Protein AF-A0A932FYL4-F1 (afdb_monomer_lite)

Radius of gyration: 35.75 Å; chains: 1; bounding box: 69×51×130 Å

Foldseek 3Di:
DDDDDDDDDDDDDPDPDPPPPDDLVPDDQQQRFPDADPNRTDGPVNVCLVCVQVVLVVLQVVLVVVVVVVLVVLLVVLLVVVCVVVVHDSVVVLCVQQVVPQDQDDPVQLVVVCVVCVVPQDDDPVVSSVVSRVVSSVVSRVVSSVVVSVVSVVVDDDDDDRDRDDRDDPDDDPCVPPDDDDDPPDPDDDDDDDDDD

Organism: Tectimicrobiota bacterium (NCBI:txid2528274)

Structure (mmCIF, N/CA/C/O backbone):
data_AF-A0A932FYL4-F1
#
_entry.id   AF-A0A932FYL4-F1
#
loop_
_atom_site.group_PDB
_atom_site.id
_atom_site.type_symbol
_atom_site.label_atom_id
_atom_site.label_alt_id
_atom_site.label_comp_id
_atom_site.label_asym_id
_atom_site.label_entity_id
_atom_site.label_seq_id
_atom_site.pdbx_PDB_ins_code
_atom_site.Cartn_x
_atom_site.Cartn_y
_atom_site.Cartn_z
_atom_site.occupancy
_atom_site.B_iso_or_equiv
_atom_site.auth_seq_id
_atom_site.auth_comp_id
_atom_site.auth_asym_id
_atom_site.auth_atom_id
_atom_site.pdbx_PDB_model_num
ATOM 1 N N . MET A 1 1 ? 18.930 -25.314 -101.443 1.00 37.09 1 MET A N 1
ATOM 2 C CA . MET A 1 1 ? 19.521 -23.959 -101.550 1.00 37.09 1 MET A CA 1
ATOM 3 C C . MET A 1 1 ? 19.594 -23.368 -100.144 1.00 37.09 1 MET A C 1
ATOM 5 O O . MET A 1 1 ? 18.549 -23.214 -99.539 1.00 37.09 1 MET A O 1
ATOM 9 N N . ARG A 1 2 ? 20.758 -23.371 -99.472 1.00 42.34 2 ARG A N 1
ATOM 10 C CA . ARG A 1 2 ? 21.698 -22.227 -99.323 1.00 42.34 2 ARG A CA 1
ATOM 11 C C . ARG A 1 2 ? 20.973 -20.900 -99.029 1.00 42.34 2 ARG A C 1
ATOM 13 O O . ARG A 1 2 ? 20.357 -20.385 -99.950 1.00 42.34 2 ARG A O 1
ATOM 20 N N . TRP A 1 3 ? 21.142 -20.315 -97.836 1.00 31.64 3 TRP A N 1
ATOM 21 C CA . TRP A 1 3 ? 22.220 -19.343 -97.587 1.00 31.64 3 TRP A CA 1
ATOM 22 C C . TRP A 1 3 ? 22.403 -18.981 -96.095 1.00 31.64 3 TRP A C 1
ATOM 24 O O . TRP A 1 3 ? 21.482 -19.112 -95.299 1.00 31.64 3 TRP A O 1
ATOM 34 N N . LEU A 1 4 ? 23.639 -18.589 -95.763 1.00 47.34 4 LEU A N 1
ATOM 35 C CA . LEU A 1 4 ? 24.202 -18.214 -94.457 1.00 47.34 4 LEU A CA 1
ATOM 36 C C . LEU A 1 4 ? 24.088 -16.698 -94.197 1.00 47.34 4 LEU A C 1
ATOM 38 O O . LEU A 1 4 ? 24.061 -15.921 -95.146 1.00 47.34 4 LEU A O 1
ATOM 42 N N . GLY A 1 5 ? 24.232 -16.312 -92.922 1.00 36.19 5 GLY A N 1
ATOM 43 C CA . GLY A 1 5 ? 24.658 -14.979 -92.452 1.00 36.19 5 GLY A CA 1
ATOM 44 C C . GLY A 1 5 ? 23.750 -14.503 -91.314 1.00 36.19 5 GLY A C 1
ATOM 45 O O . GLY A 1 5 ? 22.566 -14.326 -91.538 1.00 36.19 5 GLY A O 1
ATOM 46 N N . GLY A 1 6 ? 24.145 -14.369 -90.047 1.00 41.19 6 GLY A N 1
ATOM 47 C CA . GLY A 1 6 ? 25.424 -13.954 -89.480 1.00 41.19 6 GLY A CA 1
ATOM 48 C C . GLY A 1 6 ? 25.286 -12.510 -88.991 1.00 41.19 6 GLY A C 1
ATOM 49 O O . GLY A 1 6 ? 25.283 -11.625 -89.831 1.00 41.19 6 GLY A O 1
ATOM 50 N N . LEU A 1 7 ? 25.162 -12.284 -87.675 1.00 43.62 7 LEU A N 1
ATOM 51 C CA . LEU A 1 7 ? 25.830 -11.196 -86.937 1.00 43.62 7 LEU A CA 1
ATOM 52 C C . LEU A 1 7 ? 25.497 -11.260 -85.435 1.00 43.62 7 LEU A C 1
ATOM 54 O O . LEU A 1 7 ? 24.341 -11.169 -85.031 1.00 43.62 7 LEU A O 1
ATOM 58 N N . CYS A 1 8 ? 26.545 -11.381 -84.620 1.00 45.00 8 CYS A N 1
ATOM 59 C CA . CYS A 1 8 ? 26.531 -11.100 -83.190 1.00 45.00 8 CYS A CA 1
ATOM 60 C C . CYS A 1 8 ? 26.227 -9.618 -82.941 1.00 45.00 8 CYS A C 1
ATOM 62 O O . CYS A 1 8 ? 26.909 -8.759 -83.497 1.00 45.00 8 CYS A O 1
ATOM 64 N N . PHE A 1 9 ? 25.314 -9.326 -82.016 1.00 40.75 9 PHE A N 1
ATOM 65 C CA . PHE A 1 9 ? 25.348 -8.080 -81.254 1.00 40.75 9 PHE A CA 1
ATOM 66 C C . PHE A 1 9 ? 25.354 -8.413 -79.764 1.00 40.75 9 PHE A C 1
ATOM 68 O O . PHE A 1 9 ? 24.396 -8.941 -79.206 1.00 40.75 9 PHE A O 1
ATOM 75 N N . LEU A 1 10 ? 26.501 -8.130 -79.155 1.00 42.69 10 LEU A N 1
ATOM 76 C CA . LEU A 1 10 ? 26.746 -8.127 -77.725 1.00 42.69 10 LEU A CA 1
ATOM 77 C C . LEU A 1 10 ? 26.092 -6.854 -77.162 1.00 42.69 10 LEU A C 1
ATOM 79 O O . LEU A 1 10 ? 26.587 -5.757 -77.413 1.00 42.69 10 LEU A O 1
ATOM 83 N N . VAL A 1 11 ? 24.977 -6.978 -76.438 1.00 44.50 11 VAL A N 1
ATOM 84 C CA . VAL A 1 11 ? 24.436 -5.868 -75.641 1.00 44.50 11 VAL A CA 1
ATOM 85 C C . VAL A 1 11 ? 24.890 -6.058 -74.200 1.00 44.50 11 VAL A C 1
ATOM 87 O O . VAL A 1 11 ? 24.563 -7.040 -73.537 1.00 44.50 11 VAL A O 1
ATOM 90 N N . LEU A 1 12 ? 25.707 -5.104 -73.768 1.00 39.59 12 LEU A N 1
ATOM 91 C CA . LEU A 1 12 ? 26.261 -4.944 -72.435 1.00 39.59 12 LEU A CA 1
ATOM 92 C C . LEU A 1 12 ? 25.119 -4.725 -71.423 1.00 39.59 12 LEU A C 1
ATOM 94 O O . LEU A 1 12 ? 24.384 -3.742 -71.515 1.00 39.59 12 LEU A O 1
ATOM 98 N N . VAL A 1 13 ? 24.972 -5.627 -70.453 1.00 46.00 13 VAL A N 1
ATOM 99 C CA . VAL A 1 13 ? 24.086 -5.438 -69.296 1.00 46.00 13 VAL A CA 1
ATOM 100 C C . VAL A 1 13 ? 24.798 -4.525 -68.296 1.00 46.00 13 VAL A C 1
ATOM 102 O O . VAL A 1 13 ? 25.703 -4.962 -67.591 1.00 46.00 13 VAL A O 1
ATOM 105 N N . LEU A 1 14 ? 24.389 -3.257 -68.220 1.00 43.62 14 LEU A N 1
ATOM 106 C CA . LEU A 1 14 ? 24.654 -2.401 -67.060 1.00 43.62 14 LEU A CA 1
ATOM 107 C C . LEU A 1 14 ? 23.509 -2.603 -66.065 1.00 43.62 14 LEU A C 1
ATOM 109 O O . LEU A 1 14 ? 22.464 -1.961 -66.142 1.00 43.62 14 LEU A O 1
ATOM 113 N N . GLY A 1 15 ? 23.694 -3.569 -65.165 1.00 36.72 15 GLY A N 1
ATOM 114 C CA . GLY A 1 15 ? 22.772 -3.863 -64.074 1.00 36.72 15 GLY A CA 1
ATOM 115 C C . GLY A 1 15 ? 22.812 -2.775 -63.003 1.00 36.72 15 GLY A C 1
ATOM 116 O O . GLY A 1 15 ? 23.567 -2.880 -62.044 1.00 36.72 15 GLY A O 1
ATOM 117 N N . GLY A 1 16 ? 21.979 -1.748 -63.152 1.00 44.00 16 GLY A N 1
ATOM 118 C CA . GLY A 1 16 ? 21.527 -0.909 -62.043 1.00 44.00 16 GLY A CA 1
ATOM 119 C C . GLY A 1 16 ? 20.283 -1.539 -61.427 1.00 44.00 16 GLY A C 1
ATOM 120 O O . GLY A 1 16 ? 19.167 -1.173 -61.786 1.00 44.00 16 GLY A O 1
ATOM 121 N N . GLY A 1 17 ? 20.462 -2.541 -60.564 1.00 41.78 17 GLY A N 1
ATOM 122 C CA . GLY A 1 17 ? 19.355 -3.071 -59.769 1.00 41.78 17 GLY A CA 1
ATOM 123 C C . GLY A 1 17 ? 18.850 -1.989 -58.807 1.00 41.78 17 GLY A C 1
ATOM 124 O O . GLY A 1 17 ? 19.677 -1.268 -58.243 1.00 41.78 17 GLY A O 1
ATOM 125 N N . PRO A 1 18 ? 17.529 -1.837 -58.609 1.00 46.03 18 PRO A N 1
ATOM 126 C CA . PRO A 1 18 ? 17.025 -0.917 -57.605 1.00 46.03 18 PRO A CA 1
ATOM 127 C C . PRO A 1 18 ? 17.545 -1.378 -56.242 1.00 46.03 18 PRO A C 1
ATOM 129 O O . PRO A 1 18 ? 17.419 -2.551 -55.884 1.00 46.03 18 PRO A O 1
ATOM 132 N N . ALA A 1 19 ? 18.155 -0.455 -55.499 1.00 49.56 19 ALA A N 1
ATOM 133 C CA . ALA A 1 19 ? 18.418 -0.642 -54.085 1.00 49.56 19 ALA A CA 1
ATOM 134 C C . ALA A 1 19 ? 17.072 -0.948 -53.425 1.00 49.56 19 ALA A C 1
ATOM 136 O O . ALA A 1 19 ? 16.193 -0.089 -53.349 1.00 49.56 19 ALA A O 1
ATOM 137 N N . TRP A 1 20 ? 16.884 -2.204 -53.032 1.00 47.94 20 TRP A N 1
ATOM 138 C CA . TRP A 1 20 ? 15.723 -2.629 -52.274 1.00 47.94 20 TRP A CA 1
ATOM 139 C C . TRP A 1 20 ? 15.841 -1.945 -50.913 1.00 47.94 20 TRP A C 1
ATOM 141 O O . TRP A 1 20 ? 16.540 -2.419 -50.019 1.00 47.94 20 TRP A O 1
ATOM 151 N N . ALA A 1 21 ? 15.223 -0.772 -50.779 1.00 54.28 21 ALA A N 1
ATOM 152 C CA . ALA A 1 21 ? 14.903 -0.233 -49.475 1.00 54.28 21 ALA A CA 1
ATOM 153 C C . ALA A 1 21 ? 13.977 -1.269 -48.835 1.00 54.28 21 ALA A C 1
ATOM 155 O O . ALA A 1 21 ? 12.850 -1.470 -49.287 1.00 54.28 21 ALA A O 1
ATOM 156 N N . ALA A 1 22 ? 14.509 -2.025 -47.877 1.00 50.75 22 ALA A N 1
ATOM 157 C CA . ALA A 1 22 ? 13.700 -2.916 -47.070 1.00 50.75 22 ALA A CA 1
ATOM 158 C C . ALA A 1 22 ? 12.584 -2.081 -46.427 1.00 50.75 22 ALA A C 1
ATOM 160 O O . ALA A 1 22 ? 12.876 -1.045 -45.828 1.00 50.75 22 ALA A O 1
ATOM 161 N N . ASP A 1 23 ? 11.330 -2.517 -46.578 1.00 49.62 23 ASP A N 1
ATOM 162 C CA . ASP A 1 23 ? 10.187 -1.890 -45.916 1.00 49.62 23 ASP A CA 1
ATOM 163 C C . ASP A 1 23 ? 10.475 -1.808 -44.406 1.00 49.62 23 ASP A C 1
ATOM 165 O O . ASP A 1 23 ? 10.622 -2.857 -43.763 1.00 49.62 23 ASP A O 1
ATOM 169 N N . PRO A 1 24 ? 10.532 -0.604 -43.804 1.00 55.81 24 PRO A N 1
ATOM 170 C CA . PRO A 1 24 ? 10.776 -0.451 -42.367 1.00 55.81 24 PRO A CA 1
ATOM 171 C C . PRO A 1 24 ? 9.669 -1.087 -41.507 1.00 55.81 24 PRO A C 1
ATOM 173 O O . PRO A 1 24 ? 9.835 -1.246 -40.301 1.00 55.81 24 PRO A O 1
ATOM 176 N N . GLU A 1 25 ? 8.559 -1.491 -42.127 1.00 54.75 25 GLU A N 1
ATOM 177 C CA . GLU A 1 25 ? 7.386 -2.095 -41.496 1.00 54.75 25 GLU A CA 1
ATOM 178 C C . GLU A 1 25 ? 7.527 -3.610 -41.228 1.00 54.75 25 GLU A C 1
ATOM 180 O O . GLU A 1 25 ? 6.741 -4.170 -40.470 1.00 54.75 25 GLU A O 1
ATOM 185 N N . LYS A 1 26 ? 8.534 -4.295 -41.801 1.00 58.31 26 LYS A N 1
ATOM 186 C CA . LYS A 1 26 ? 8.735 -5.756 -41.627 1.00 58.31 26 LYS A CA 1
ATOM 187 C C . LYS A 1 26 ? 9.945 -6.155 -40.781 1.00 58.31 26 LYS A C 1
ATOM 189 O O . LYS A 1 26 ? 10.210 -7.349 -40.630 1.00 58.31 26 LYS A O 1
ATOM 194 N N . ALA A 1 27 ? 10.690 -5.195 -40.239 1.00 59.81 27 ALA A N 1
ATOM 195 C CA . ALA A 1 27 ? 11.775 -5.508 -39.319 1.00 59.81 27 ALA A CA 1
ATOM 196 C C . ALA A 1 27 ? 11.199 -6.048 -37.993 1.00 59.81 27 ALA A C 1
ATOM 198 O O . ALA A 1 27 ? 10.182 -5.531 -37.524 1.00 59.81 27 ALA A O 1
ATOM 199 N N . PRO A 1 28 ? 11.826 -7.063 -37.365 1.00 75.88 28 PRO A N 1
ATOM 200 C CA . PRO A 1 28 ? 11.468 -7.441 -36.001 1.00 75.88 28 PRO A CA 1
ATOM 201 C C . PRO A 1 28 ? 11.547 -6.203 -35.101 1.00 75.88 28 PRO A C 1
ATOM 203 O O . PRO A 1 28 ? 12.426 -5.367 -35.298 1.00 75.88 28 PRO A O 1
ATOM 206 N N . GLU A 1 29 ? 10.642 -6.085 -34.125 1.00 81.19 29 GLU A N 1
ATOM 207 C CA . GLU A 1 29 ? 10.423 -4.865 -33.326 1.00 81.19 29 GLU A CA 1
ATOM 208 C C . GLU A 1 29 ? 11.721 -4.227 -32.804 1.00 81.19 29 GLU A C 1
ATOM 210 O O . GLU A 1 29 ? 11.883 -3.013 -32.881 1.00 81.19 29 GLU A O 1
ATOM 215 N N . LYS A 1 30 ? 12.679 -5.062 -32.388 1.00 84.25 30 LYS A N 1
ATOM 216 C CA . LYS A 1 30 ? 14.020 -4.671 -31.931 1.00 84.25 30 LYS A CA 1
ATOM 217 C C . LYS A 1 30 ? 14.893 -4.020 -33.016 1.00 84.25 30 LYS A C 1
ATOM 219 O O . LYS A 1 30 ? 15.554 -3.021 -32.758 1.00 84.25 30 LYS A O 1
ATOM 224 N N . ALA A 1 31 ? 14.870 -4.551 -34.239 1.00 87.75 31 ALA A N 1
ATOM 225 C CA . ALA A 1 31 ? 15.657 -4.052 -35.372 1.00 87.75 31 ALA A CA 1
ATOM 226 C C . ALA A 1 31 ? 14.981 -2.888 -36.115 1.00 87.75 31 ALA A C 1
ATOM 228 O O . ALA A 1 31 ? 15.535 -2.358 -37.081 1.00 87.75 31 ALA A O 1
ATOM 229 N N . ARG A 1 32 ? 13.772 -2.500 -35.699 1.00 94.19 32 ARG A N 1
ATOM 230 C CA . ARG A 1 32 ? 13.063 -1.354 -36.260 1.00 94.19 32 ARG A CA 1
ATOM 231 C C . ARG A 1 32 ? 13.888 -0.087 -36.045 1.00 94.19 32 ARG A C 1
ATOM 233 O O . ARG A 1 32 ? 14.265 0.232 -34.920 1.00 94.19 32 ARG A O 1
ATOM 240 N N . VAL A 1 33 ? 14.141 0.645 -37.126 1.00 95.25 33 VAL A N 1
ATOM 241 C CA . VAL A 1 33 ? 14.807 1.952 -37.079 1.00 95.25 33 VAL A CA 1
ATOM 242 C C . VAL A 1 33 ? 13.828 2.967 -36.498 1.00 95.25 33 VAL A C 1
ATOM 244 O O . VAL A 1 33 ? 12.717 3.112 -37.008 1.00 95.25 33 VAL A O 1
ATOM 247 N N . VAL A 1 34 ? 14.225 3.643 -35.421 1.00 95.69 34 VAL A N 1
ATOM 248 C CA . VAL A 1 34 ? 13.410 4.668 -34.746 1.00 95.69 34 VAL A CA 1
ATOM 249 C C . VAL A 1 34 ? 13.871 6.086 -35.072 1.00 95.69 34 VAL A C 1
ATOM 251 O O . VAL A 1 34 ? 13.072 7.014 -34.982 1.00 95.69 34 VAL A O 1
ATOM 254 N N . ALA A 1 35 ? 15.127 6.251 -35.488 1.00 95.62 35 ALA A N 1
ATOM 255 C CA . ALA A 1 35 ? 15.674 7.505 -35.991 1.00 95.62 35 ALA A CA 1
ATOM 256 C C . ALA A 1 35 ? 16.898 7.243 -36.885 1.00 95.62 35 ALA A C 1
ATOM 258 O O . ALA A 1 35 ? 17.488 6.165 -36.842 1.00 95.62 35 ALA A O 1
ATOM 259 N N . GLU A 1 36 ? 17.288 8.238 -37.678 1.00 96.56 36 GLU A N 1
ATOM 260 C CA . GLU A 1 36 ? 18.527 8.238 -38.461 1.00 96.56 36 GLU A CA 1
ATOM 261 C C . GLU A 1 36 ? 19.205 9.609 -38.320 1.00 96.56 36 GLU A C 1
ATOM 263 O O . GLU A 1 36 ? 18.525 10.636 -38.380 1.00 96.56 36 GLU A O 1
ATOM 268 N N . VAL A 1 37 ? 20.521 9.629 -38.104 1.00 94.75 37 VAL A N 1
ATOM 269 C CA . VAL A 1 37 ? 21.346 10.837 -37.943 1.00 94.75 37 VAL A CA 1
ATOM 270 C C . VAL A 1 37 ? 22.536 10.723 -38.891 1.00 94.75 37 VAL A C 1
ATOM 272 O O . VAL A 1 37 ? 23.338 9.811 -38.751 1.00 94.75 37 VAL A O 1
ATOM 275 N N . ASP A 1 38 ? 22.628 11.605 -39.890 1.00 94.75 38 ASP A N 1
ATOM 276 C CA . ASP A 1 38 ? 23.710 11.617 -40.895 1.00 94.75 38 ASP A CA 1
ATOM 277 C C . ASP A 1 38 ? 23.972 10.258 -41.589 1.00 94.75 38 ASP A C 1
ATOM 279 O O . ASP A 1 38 ? 25.088 9.950 -42.005 1.00 94.75 38 ASP A O 1
ATOM 283 N N . GLY A 1 39 ? 22.926 9.440 -41.748 1.00 92.75 39 GLY A N 1
ATOM 284 C CA . GLY A 1 39 ? 23.011 8.095 -42.329 1.00 92.75 39 GLY A CA 1
ATOM 285 C C . GLY A 1 39 ? 23.231 6.967 -41.311 1.00 92.75 39 GLY A C 1
ATOM 286 O O . GLY A 1 39 ? 23.129 5.793 -41.676 1.00 92.75 39 GLY A O 1
ATOM 287 N N . GLU A 1 40 ? 23.491 7.288 -40.040 1.00 95.19 40 GLU A N 1
ATOM 288 C CA . GLU A 1 40 ? 23.575 6.325 -38.939 1.00 95.19 40 GLU A CA 1
ATOM 289 C C . GLU A 1 40 ? 22.189 6.055 -38.349 1.00 95.19 40 GLU A C 1
ATOM 291 O O . GLU A 1 40 ? 21.467 6.966 -37.945 1.00 95.19 40 GLU A O 1
ATOM 296 N N . LYS A 1 41 ? 21.796 4.782 -38.298 1.00 95.62 41 LYS A N 1
ATOM 297 C CA . LYS A 1 41 ? 20.464 4.362 -37.852 1.00 95.62 41 LYS A CA 1
ATOM 298 C C . LYS A 1 41 ? 20.469 4.047 -36.365 1.00 95.62 41 LYS A C 1
ATOM 300 O O . LYS A 1 41 ? 21.209 3.170 -35.940 1.00 95.62 41 LYS A O 1
ATOM 305 N N . ILE A 1 42 ? 19.553 4.666 -35.628 1.00 94.19 42 ILE A N 1
ATOM 306 C CA . ILE A 1 42 ? 19.234 4.319 -34.243 1.00 94.19 42 ILE A CA 1
ATOM 307 C C . ILE A 1 42 ? 18.095 3.304 -34.273 1.00 94.19 42 ILE A C 1
ATOM 309 O O . ILE A 1 42 ? 17.020 3.560 -34.831 1.00 94.19 42 ILE A O 1
ATOM 313 N N . THR A 1 43 ? 18.321 2.137 -33.681 1.00 95.88 43 THR A N 1
ATOM 314 C CA . THR A 1 43 ? 17.311 1.068 -33.601 1.00 95.88 43 THR A CA 1
ATOM 315 C C . THR A 1 43 ? 16.508 1.144 -32.305 1.00 95.88 43 THR A C 1
ATOM 317 O O . THR A 1 43 ? 16.961 1.716 -31.315 1.00 95.88 43 THR A O 1
ATOM 320 N N . ALA A 1 44 ? 15.309 0.557 -32.291 1.00 93.00 44 ALA A N 1
ATOM 321 C CA . ALA A 1 44 ? 14.501 0.447 -31.077 1.00 93.00 44 ALA A CA 1
ATOM 322 C C . ALA A 1 44 ? 15.269 -0.267 -29.954 1.00 93.00 44 ALA A C 1
ATOM 324 O O . ALA A 1 44 ? 15.252 0.181 -28.816 1.00 93.00 44 ALA A O 1
ATOM 325 N N . GLU A 1 45 ? 16.014 -1.324 -30.281 1.00 91.06 45 GLU A N 1
ATOM 326 C CA . GLU A 1 45 ? 16.819 -2.051 -29.301 1.00 91.06 45 GLU A CA 1
ATOM 327 C C . GLU A 1 45 ? 17.963 -1.216 -28.714 1.00 91.06 45 GLU A C 1
ATOM 329 O O . GLU A 1 45 ? 18.250 -1.316 -27.524 1.00 91.06 45 GLU A O 1
ATOM 334 N N . GLU A 1 46 ? 18.634 -0.408 -29.535 1.00 90.94 46 GLU A N 1
ATOM 335 C CA . GLU A 1 46 ? 19.676 0.507 -29.065 1.00 90.94 46 GLU A CA 1
ATOM 336 C C . GLU A 1 46 ? 19.096 1.564 -28.124 1.00 90.94 46 GLU A C 1
ATOM 338 O O . GLU A 1 46 ? 19.648 1.812 -27.049 1.00 90.94 46 GLU A O 1
ATOM 343 N N . LEU A 1 47 ? 17.947 2.129 -28.497 1.00 91.25 47 LEU A N 1
ATOM 344 C CA . LEU A 1 47 ? 17.210 3.072 -27.671 1.00 91.25 47 LEU A CA 1
ATOM 345 C C . LEU A 1 47 ? 16.810 2.428 -26.331 1.00 91.25 47 LEU A C 1
ATOM 347 O O . LEU A 1 47 ? 17.132 2.978 -25.277 1.00 91.25 47 LEU A O 1
ATOM 351 N N . ASP A 1 48 ? 16.211 1.237 -26.345 1.00 89.38 48 ASP A N 1
ATOM 352 C CA . ASP A 1 48 ? 15.817 0.507 -25.133 1.00 89.38 48 ASP A CA 1
ATOM 353 C C . ASP A 1 48 ? 17.028 0.155 -24.256 1.00 89.38 48 ASP A C 1
ATOM 355 O O . ASP A 1 48 ? 17.003 0.372 -23.042 1.00 89.38 48 ASP A O 1
ATOM 359 N N . ARG A 1 49 ? 18.133 -0.316 -24.855 1.00 88.12 49 ARG A N 1
ATOM 360 C CA . ARG A 1 49 ? 19.388 -0.586 -24.134 1.00 88.12 49 ARG A CA 1
ATOM 361 C C . ARG A 1 49 ? 19.947 0.672 -23.478 1.00 88.12 49 ARG A C 1
ATOM 363 O O . ARG A 1 49 ? 20.399 0.599 -22.336 1.00 88.12 49 ARG A O 1
ATOM 370 N N . SER A 1 50 ? 19.885 1.816 -24.161 1.00 89.81 50 SER A N 1
ATOM 371 C CA . SER A 1 50 ? 20.364 3.096 -23.624 1.00 89.81 50 SER A CA 1
ATOM 372 C C . SER A 1 50 ? 19.579 3.555 -22.389 1.00 89.81 50 SER A C 1
ATOM 374 O O . SER A 1 50 ? 20.118 4.277 -21.551 1.00 89.81 50 SER A O 1
ATOM 376 N N . MET A 1 51 ? 18.330 3.094 -22.239 1.00 90.81 51 MET A N 1
ATOM 377 C CA . MET A 1 51 ? 17.452 3.440 -21.121 1.00 90.81 51 MET A CA 1
ATOM 378 C C . MET A 1 51 ? 17.101 2.258 -20.206 1.00 90.81 51 MET A C 1
ATOM 380 O O . MET A 1 51 ? 16.214 2.399 -19.370 1.00 90.81 51 MET A O 1
ATOM 384 N N . ALA A 1 52 ? 17.791 1.116 -20.298 1.00 89.12 52 ALA A N 1
ATOM 385 C CA . ALA A 1 52 ? 17.400 -0.118 -19.604 1.00 89.12 52 ALA A CA 1
ATOM 386 C C . ALA A 1 52 ? 17.231 0.050 -18.079 1.00 89.12 52 ALA A C 1
ATOM 388 O O . ALA A 1 52 ? 16.285 -0.471 -17.491 1.00 89.12 52 ALA A O 1
ATOM 389 N N . ALA A 1 53 ? 18.109 0.825 -17.430 1.00 89.56 53 ALA A N 1
ATOM 390 C CA . ALA A 1 53 ? 17.999 1.123 -16.000 1.00 89.56 53 ALA A CA 1
ATOM 391 C C . ALA A 1 53 ? 16.778 1.999 -15.666 1.00 89.56 53 ALA A C 1
ATOM 393 O O . ALA A 1 53 ? 16.108 1.774 -14.658 1.00 89.56 53 ALA A O 1
ATOM 394 N N . LEU A 1 54 ? 16.475 2.984 -16.520 1.00 92.00 54 LEU A N 1
ATOM 395 C CA . LEU A 1 54 ? 15.294 3.829 -16.369 1.00 92.00 54 LEU A CA 1
ATOM 396 C C . LEU A 1 54 ? 14.018 3.011 -16.584 1.00 92.00 54 LEU A C 1
ATOM 398 O O . LEU A 1 54 ? 13.110 3.099 -15.761 1.00 92.00 54 LEU A O 1
ATOM 402 N N . LEU A 1 55 ? 13.973 2.191 -17.635 1.00 91.38 55 LEU A N 1
ATOM 403 C CA . LEU A 1 55 ? 12.844 1.313 -17.928 1.00 91.38 55 LEU A CA 1
ATOM 404 C C . LEU A 1 55 ? 12.554 0.391 -16.739 1.00 91.38 55 LEU A C 1
ATOM 406 O O . LEU A 1 55 ? 11.441 0.414 -16.218 1.00 91.38 55 LEU A O 1
ATOM 410 N N . TYR A 1 56 ? 13.578 -0.293 -16.221 1.00 92.75 56 TYR A N 1
ATOM 411 C CA . TYR A 1 56 ? 13.445 -1.120 -15.022 1.00 92.75 56 TYR A CA 1
ATOM 412 C C . TYR A 1 56 ? 12.909 -0.333 -13.820 1.00 92.75 56 TYR A C 1
ATOM 414 O O . TYR A 1 56 ? 12.007 -0.801 -13.132 1.00 92.75 56 TYR A O 1
ATOM 422 N N . SER A 1 57 ? 13.409 0.884 -13.573 1.00 94.19 57 SER A N 1
ATOM 423 C CA . SER A 1 57 ? 12.920 1.700 -12.453 1.00 94.19 57 SER A CA 1
ATOM 424 C C . SER A 1 57 ? 11.427 2.040 -12.570 1.00 94.19 57 SER A C 1
ATOM 426 O O . SER A 1 57 ? 10.706 2.040 -11.572 1.00 94.19 57 SER A O 1
ATOM 428 N N . VAL A 1 58 ? 10.938 2.291 -13.789 1.00 96.31 58 VAL A N 1
ATOM 429 C CA . VAL A 1 58 ? 9.522 2.587 -14.051 1.00 96.31 58 VAL A CA 1
ATOM 430 C C . VAL A 1 58 ? 8.674 1.329 -13.882 1.00 96.31 58 VAL A C 1
ATOM 432 O O . VAL A 1 58 ? 7.600 1.376 -13.278 1.00 96.31 58 VAL A O 1
ATOM 435 N N . GLU A 1 59 ? 9.153 0.192 -14.376 1.00 95.38 59 GLU A N 1
ATOM 436 C CA . GLU A 1 59 ? 8.486 -1.097 -14.205 1.00 95.38 59 GLU A CA 1
ATOM 437 C C . GLU A 1 59 ? 8.431 -1.523 -12.735 1.00 95.38 59 GLU A C 1
ATOM 439 O O . GLU A 1 59 ? 7.400 -2.019 -12.280 1.00 95.38 59 GLU A O 1
ATOM 444 N N . GLU A 1 60 ? 9.490 -1.271 -11.963 1.00 96.06 60 GLU A N 1
ATOM 445 C CA . GLU A 1 60 ? 9.525 -1.498 -10.520 1.00 96.06 60 GLU A CA 1
ATOM 446 C C . GLU A 1 60 ? 8.487 -0.629 -9.804 1.00 96.06 60 GLU A C 1
ATOM 448 O O . GLU A 1 60 ? 7.692 -1.144 -9.017 1.00 96.06 60 GLU A O 1
ATOM 453 N N . GLN A 1 61 ? 8.415 0.669 -10.115 1.00 97.19 61 GLN A N 1
ATOM 454 C CA . GLN A 1 61 ? 7.378 1.551 -9.570 1.00 97.19 61 GLN A CA 1
ATOM 455 C C . GLN A 1 61 ? 5.971 1.043 -9.901 1.00 97.19 61 GLN A C 1
ATOM 457 O O . GLN A 1 61 ? 5.101 0.981 -9.027 1.00 97.19 61 GLN A O 1
ATOM 462 N N . LEU A 1 62 ? 5.744 0.633 -11.149 1.00 97.44 62 LEU A N 1
ATOM 463 C CA . LEU A 1 62 ? 4.471 0.069 -11.580 1.00 97.44 62 LEU A CA 1
ATOM 464 C C . LEU A 1 62 ? 4.147 -1.231 -10.835 1.00 97.44 62 LEU A C 1
ATOM 466 O O . LEU A 1 62 ? 3.009 -1.427 -10.403 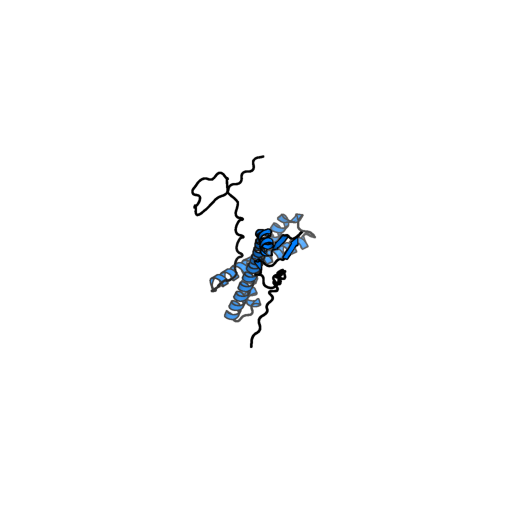1.00 97.44 62 LEU A O 1
ATOM 470 N N . PHE A 1 63 ? 5.132 -2.107 -10.654 1.00 98.00 63 PHE A N 1
ATOM 471 C CA . PHE A 1 63 ? 4.995 -3.338 -9.887 1.00 98.00 63 PHE A CA 1
ATOM 472 C C . PHE A 1 63 ? 4.627 -3.059 -8.427 1.00 98.00 63 PHE A C 1
ATOM 474 O O . PHE A 1 63 ? 3.718 -3.703 -7.898 1.00 98.00 63 PHE A O 1
ATOM 481 N N . GLN A 1 64 ? 5.247 -2.064 -7.788 1.00 97.81 64 GLN A N 1
ATOM 482 C CA . GLN A 1 64 ? 4.908 -1.657 -6.421 1.00 97.81 64 GLN A CA 1
ATOM 483 C C . GLN A 1 64 ? 3.454 -1.179 -6.318 1.00 97.81 64 GLN A C 1
ATOM 485 O O . GLN A 1 64 ? 2.713 -1.633 -5.444 1.00 97.81 64 GLN A O 1
ATOM 490 N N . VAL A 1 65 ? 3.004 -0.329 -7.247 1.00 98.19 65 VAL A N 1
ATOM 491 C CA . VAL A 1 65 ? 1.608 0.144 -7.287 1.00 98.19 65 VAL A CA 1
ATOM 492 C C . VAL A 1 65 ? 0.635 -1.016 -7.522 1.00 98.19 65 VAL A C 1
ATOM 494 O O . VAL A 1 65 ? -0.380 -1.129 -6.830 1.00 98.19 65 VAL A O 1
ATOM 497 N N . ARG A 1 66 ? 0.945 -1.918 -8.463 1.00 98.31 66 ARG A N 1
ATOM 498 C CA . ARG A 1 66 ? 0.139 -3.121 -8.729 1.00 98.31 66 ARG A CA 1
ATOM 499 C C . ARG A 1 66 ? 0.051 -4.022 -7.502 1.00 98.31 66 ARG A C 1
ATOM 501 O O . ARG A 1 66 ? -1.038 -4.491 -7.188 1.00 98.31 66 ARG A O 1
ATOM 508 N N . THR A 1 67 ? 1.162 -4.221 -6.799 1.00 98.25 67 THR A N 1
ATOM 509 C CA . THR A 1 67 ? 1.228 -5.026 -5.574 1.00 98.25 67 THR A CA 1
ATOM 510 C C . THR A 1 67 ? 0.340 -4.430 -4.487 1.00 98.25 67 THR A C 1
ATOM 512 O O . THR A 1 67 ? -0.517 -5.126 -3.949 1.00 98.25 67 THR A O 1
ATOM 515 N N . GLN A 1 68 ? 0.468 -3.126 -4.219 1.00 97.88 68 GLN A N 1
ATOM 516 C CA . GLN A 1 68 ? -0.376 -2.431 -3.243 1.00 97.88 68 GLN A CA 1
ATOM 517 C C . GLN A 1 68 ? -1.861 -2.575 -3.591 1.00 97.88 68 GLN A C 1
ATOM 519 O O . GLN A 1 68 ? -2.667 -2.961 -2.741 1.00 97.88 68 GLN A O 1
ATOM 524 N N . LYS A 1 69 ? -2.229 -2.350 -4.860 1.00 98.31 69 LYS A N 1
ATOM 525 C CA . LYS A 1 69 ? -3.630 -2.448 -5.272 1.00 98.31 69 LYS A CA 1
ATOM 526 C C . LYS A 1 69 ? -4.165 -3.879 -5.231 1.00 98.31 69 LYS A C 1
ATOM 528 O O . LYS A 1 69 ? -5.328 -4.091 -4.886 1.00 98.31 69 LYS A O 1
ATOM 533 N N . LEU A 1 70 ? -3.335 -4.863 -5.568 1.00 98.31 70 LEU A N 1
ATOM 534 C CA . LEU A 1 70 ? -3.688 -6.275 -5.471 1.00 98.31 70 LEU A CA 1
ATOM 535 C C . LEU A 1 70 ? -3.979 -6.668 -4.018 1.00 98.31 70 LEU A C 1
ATOM 537 O O . LEU A 1 70 ? -4.991 -7.316 -3.758 1.00 98.31 70 LEU A O 1
ATOM 541 N N . GLU A 1 71 ? -3.148 -6.233 -3.073 1.00 97.25 71 GLU A N 1
ATOM 542 C CA . GLU A 1 71 ? -3.346 -6.486 -1.643 1.00 97.25 71 GLU A CA 1
ATOM 543 C C . GLU A 1 71 ? -4.651 -5.874 -1.108 1.00 97.25 71 GLU A C 1
ATOM 545 O O . GLU A 1 71 ? -5.379 -6.532 -0.355 1.00 97.25 71 GLU A O 1
ATOM 550 N N . GLU A 1 72 ? -4.998 -4.655 -1.537 1.00 97.12 72 GLU A N 1
ATOM 551 C CA . GLU A 1 72 ? -6.292 -4.031 -1.225 1.00 97.12 72 GLU A CA 1
ATOM 552 C C . GLU A 1 72 ? -7.464 -4.871 -1.744 1.00 97.12 72 GLU A C 1
ATOM 554 O O . GLU A 1 72 ? -8.382 -5.196 -0.985 1.00 97.12 72 GLU A O 1
ATOM 559 N N . LEU A 1 73 ? -7.416 -5.272 -3.020 1.00 98.25 73 LEU A N 1
ATOM 560 C CA . LEU A 1 73 ? -8.465 -6.074 -3.650 1.00 98.25 73 LEU A CA 1
ATOM 561 C C . LEU A 1 73 ? -8.616 -7.438 -2.972 1.00 98.25 73 LEU A C 1
ATOM 563 O O . LEU A 1 73 ? -9.738 -7.890 -2.743 1.00 98.25 73 LEU A O 1
ATOM 567 N N . ILE A 1 74 ? -7.509 -8.091 -2.612 1.00 98.19 74 ILE A N 1
ATOM 568 C CA . ILE A 1 74 ? -7.537 -9.330 -1.828 1.00 98.19 74 ILE A CA 1
ATOM 569 C C . ILE A 1 74 ? -8.264 -9.082 -0.503 1.00 98.19 74 ILE A C 1
ATOM 571 O O . ILE A 1 74 ? -9.180 -9.832 -0.162 1.00 98.19 74 ILE A O 1
ATOM 575 N N . GLY A 1 75 ? -7.918 -8.014 0.220 1.00 97.69 75 GLY A N 1
ATOM 576 C CA . GLY A 1 75 ? -8.578 -7.645 1.472 1.00 97.69 75 GLY A CA 1
ATOM 577 C C . GLY A 1 75 ? -10.087 -7.428 1.319 1.00 97.69 75 GLY A C 1
ATOM 578 O O . GLY A 1 75 ? -10.873 -7.986 2.086 1.00 97.69 75 GLY A O 1
ATOM 579 N N . GLU A 1 76 ? -10.515 -6.681 0.301 1.00 97.62 76 GLU A N 1
ATOM 580 C CA . GLU A 1 76 ? -11.934 -6.455 -0.005 1.00 97.62 76 GLU A CA 1
ATOM 581 C C . GLU A 1 76 ? -12.679 -7.762 -0.298 1.00 97.62 76 GLU A C 1
ATOM 583 O O . GLU A 1 76 ? -13.769 -7.999 0.233 1.00 97.62 76 GLU A O 1
ATOM 588 N N . ARG A 1 77 ? -12.080 -8.650 -1.101 1.00 98.38 77 ARG A N 1
ATOM 589 C CA . ARG A 1 77 ? -12.663 -9.958 -1.431 1.00 98.38 77 ARG A CA 1
ATOM 590 C C . ARG A 1 77 ? -12.785 -10.848 -0.200 1.00 98.38 77 ARG A C 1
ATOM 592 O O . ARG A 1 77 ? -13.794 -11.540 -0.058 1.00 98.38 77 ARG A O 1
ATOM 599 N N . LEU A 1 78 ? -11.798 -10.820 0.694 1.00 98.31 78 LEU A N 1
ATOM 600 C CA . LEU A 1 78 ? -11.833 -11.565 1.952 1.00 98.31 78 LEU A CA 1
ATOM 601 C C . LEU A 1 78 ? -12.933 -11.053 2.884 1.00 98.31 78 LEU A C 1
ATOM 603 O O . LEU A 1 78 ? -13.697 -11.862 3.407 1.00 98.31 78 LEU A O 1
ATOM 607 N N . LEU A 1 79 ? -13.076 -9.733 3.033 1.00 98.19 79 LEU A N 1
ATOM 608 C CA . LEU A 1 79 ? -14.160 -9.136 3.819 1.00 98.19 79 LEU A CA 1
ATOM 609 C C . LEU A 1 79 ? -15.536 -9.484 3.245 1.00 98.19 79 LEU A C 1
ATOM 611 O O . LEU A 1 79 ? -16.427 -9.883 3.990 1.00 98.19 79 LEU A O 1
ATOM 615 N N . ALA A 1 80 ? -15.708 -9.381 1.925 1.00 98.25 80 ALA A N 1
ATOM 616 C CA . ALA A 1 80 ? -16.956 -9.744 1.256 1.00 98.25 80 ALA A CA 1
ATOM 617 C C . ALA A 1 80 ? -17.297 -11.228 1.449 1.00 98.25 80 ALA A C 1
ATOM 619 O O . ALA A 1 80 ? -18.437 -11.570 1.768 1.00 98.25 80 ALA A O 1
ATOM 620 N N . LYS A 1 81 ? -16.304 -12.112 1.307 1.00 98.25 81 LYS A N 1
ATOM 621 C CA . LYS A 1 81 ? -16.471 -13.553 1.516 1.00 98.25 81 LYS A CA 1
ATOM 622 C C . LYS A 1 81 ? -16.838 -13.878 2.962 1.00 98.25 81 LYS A C 1
ATOM 624 O O . LYS A 1 81 ? -17.718 -14.703 3.192 1.00 98.25 81 LYS A O 1
ATOM 629 N N . GLU A 1 82 ? -16.195 -13.227 3.924 1.00 98.12 82 GLU A N 1
ATOM 630 C CA . GLU A 1 82 ? -16.472 -13.430 5.344 1.00 98.12 82 GLU A CA 1
ATOM 631 C C . GLU A 1 82 ? -17.859 -12.907 5.735 1.00 98.12 82 GLU A C 1
ATOM 633 O O . GLU A 1 82 ? -18.611 -13.598 6.423 1.00 98.12 82 GLU A O 1
ATOM 638 N N . ALA A 1 83 ? -18.246 -11.732 5.237 1.00 98.25 83 ALA A N 1
ATOM 639 C CA . ALA A 1 83 ? -19.579 -11.178 5.446 1.00 98.25 83 ALA A CA 1
ATOM 640 C C . ALA A 1 83 ? -20.659 -12.104 4.860 1.00 98.25 83 ALA A C 1
ATOM 642 O O . ALA A 1 83 ? -21.631 -12.430 5.541 1.00 98.25 83 ALA A O 1
ATOM 643 N N . ALA A 1 84 ? -20.439 -12.624 3.646 1.00 98.19 84 ALA A N 1
ATOM 644 C CA . ALA A 1 84 ? -21.325 -13.602 3.018 1.00 98.19 84 ALA A CA 1
ATOM 645 C C . ALA A 1 84 ? -21.411 -14.911 3.820 1.00 98.19 84 ALA A C 1
ATOM 647 O O . ALA A 1 84 ? -22.507 -15.430 4.033 1.00 98.19 84 ALA A O 1
ATOM 648 N N . ARG A 1 85 ? -20.280 -15.422 4.332 1.00 97.81 85 ARG A N 1
ATOM 649 C CA . ARG A 1 85 ? -20.237 -16.610 5.204 1.00 97.81 85 ARG A CA 1
ATOM 650 C C . ARG A 1 85 ? -21.078 -16.414 6.468 1.00 97.81 85 ARG A C 1
ATOM 652 O O . ARG A 1 85 ? -21.761 -17.344 6.894 1.00 97.81 85 ARG A O 1
ATOM 659 N N . ARG A 1 86 ? -21.042 -15.211 7.049 1.00 97.81 86 ARG A N 1
ATOM 660 C CA . ARG A 1 86 ? -21.821 -14.825 8.237 1.00 97.81 86 ARG A CA 1
ATOM 661 C C . ARG A 1 86 ? -23.237 -14.336 7.925 1.00 97.81 86 ARG A C 1
ATOM 663 O O . ARG A 1 86 ? -24.001 -14.117 8.857 1.00 97.81 86 ARG A O 1
ATOM 670 N N . LYS A 1 87 ? -23.597 -14.204 6.644 1.00 98.38 87 LYS A N 1
ATOM 671 C CA . LYS A 1 87 ? -24.890 -13.686 6.163 1.00 98.38 87 LYS A CA 1
ATOM 672 C C . LYS A 1 87 ? -25.217 -12.276 6.678 1.00 98.38 87 LYS A C 1
ATOM 674 O O . LYS A 1 87 ? -26.372 -11.976 6.959 1.00 98.38 87 LYS A O 1
ATOM 679 N N . ILE A 1 88 ? -24.204 -11.418 6.771 1.00 98.44 88 ILE A N 1
ATOM 680 C CA . ILE A 1 88 ? -24.337 -10.005 7.157 1.00 98.44 88 ILE A CA 1
ATOM 681 C C . ILE A 1 88 ? -23.789 -9.093 6.058 1.00 98.44 88 ILE A C 1
ATOM 683 O O . ILE A 1 88 ? -23.087 -9.540 5.149 1.00 98.44 88 ILE A O 1
ATOM 687 N N . ALA A 1 89 ? -24.088 -7.797 6.137 1.00 98.19 89 ALA A N 1
ATOM 688 C CA . ALA A 1 89 ? -23.485 -6.816 5.240 1.00 98.19 89 ALA A CA 1
ATOM 689 C C . ALA A 1 89 ? -22.001 -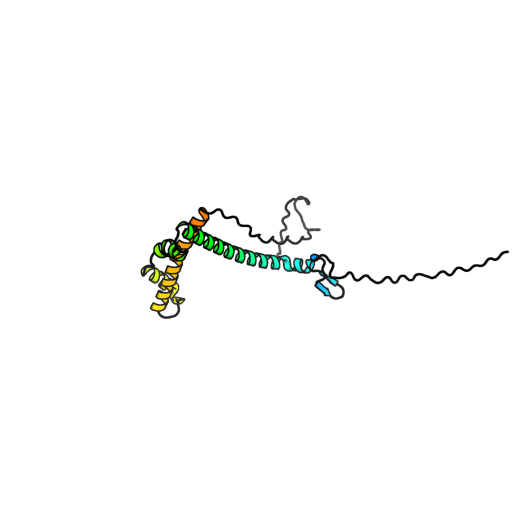6.594 5.584 1.00 98.19 89 ALA A C 1
ATOM 691 O O . ALA A 1 89 ? -21.612 -6.619 6.749 1.00 98.19 89 ALA A O 1
ATOM 692 N N . VAL A 1 90 ? -21.166 -6.274 4.588 1.00 97.25 90 VAL A N 1
ATOM 693 C CA . VAL A 1 90 ? -19.739 -5.956 4.820 1.00 97.25 90 VAL A CA 1
ATOM 694 C C . VAL A 1 90 ? -19.572 -4.802 5.810 1.00 97.25 90 VAL A C 1
ATOM 696 O O . VAL A 1 90 ? -18.708 -4.858 6.678 1.00 97.25 90 VAL A O 1
ATOM 699 N N . LYS A 1 91 ? -20.429 -3.777 5.724 1.00 97.12 91 LYS A N 1
ATOM 700 C CA . LYS A 1 91 ? -20.428 -2.650 6.667 1.00 97.12 91 LYS A CA 1
ATOM 701 C C . LYS A 1 91 ? -20.664 -3.109 8.108 1.00 97.12 91 LYS A C 1
ATOM 703 O O . LYS A 1 91 ? -20.010 -2.614 9.015 1.00 97.12 91 LYS A O 1
ATOM 708 N N . GLU A 1 92 ? -21.574 -4.057 8.306 1.00 97.69 92 GLU A N 1
ATOM 709 C CA . GLU A 1 92 ? -21.866 -4.613 9.626 1.00 97.69 92 GLU A CA 1
ATOM 710 C C . GLU A 1 92 ? -20.698 -5.458 10.147 1.00 97.69 92 GLU A C 1
ATOM 712 O O . GLU A 1 92 ? -20.311 -5.310 11.302 1.00 97.69 92 GLU A O 1
ATOM 717 N N . LEU A 1 93 ? -20.068 -6.268 9.286 1.00 97.75 93 LEU A N 1
ATOM 718 C CA . LEU A 1 93 ? -18.851 -7.002 9.643 1.00 97.75 93 LEU A CA 1
ATOM 719 C C . LEU A 1 93 ? -17.738 -6.048 10.100 1.00 97.75 93 LEU A C 1
ATOM 721 O O . LEU A 1 93 ? -17.105 -6.288 11.123 1.00 97.75 93 LEU A O 1
ATOM 725 N N . VAL A 1 94 ? -17.507 -4.966 9.351 1.00 95.88 94 VAL A N 1
ATOM 726 C CA . VAL A 1 94 ? -16.509 -3.942 9.696 1.00 95.88 94 VAL A CA 1
ATOM 727 C C . VAL A 1 94 ? -16.840 -3.291 11.038 1.00 95.88 94 VAL A C 1
ATOM 729 O O . VAL A 1 94 ? -15.948 -3.126 11.863 1.00 95.88 94 VAL A O 1
ATOM 732 N N . GLU A 1 95 ? -18.106 -2.975 11.297 1.00 95.56 95 GLU A N 1
ATOM 733 C CA . GLU A 1 95 ? -18.510 -2.394 12.576 1.00 95.56 95 GLU A CA 1
ATOM 734 C C . GLU A 1 95 ? -18.231 -3.343 13.750 1.00 95.56 95 GLU A C 1
ATOM 736 O O . GLU A 1 95 ? -17.640 -2.939 14.749 1.00 95.56 95 GLU A O 1
ATOM 741 N N . GLN A 1 96 ? -18.585 -4.622 13.610 1.00 96.69 96 GLN A N 1
ATOM 742 C CA . GLN A 1 96 ? -18.421 -5.628 14.664 1.00 96.69 96 GLN A CA 1
ATOM 743 C C . GLN A 1 96 ? -16.956 -6.013 14.912 1.00 96.69 96 GLN A C 1
ATOM 745 O O . GLN A 1 96 ? -16.550 -6.229 16.054 1.00 96.69 96 GLN A O 1
ATOM 750 N N . GLU A 1 97 ? -16.164 -6.139 13.850 1.00 96.56 97 GLU A N 1
ATOM 751 C CA . GLU A 1 97 ? -14.807 -6.689 13.925 1.00 96.56 97 GLU A CA 1
ATOM 752 C C . GLU A 1 97 ? -13.723 -5.617 13.999 1.00 96.56 97 GLU A C 1
ATOM 754 O O . GLU A 1 97 ? -12.633 -5.893 14.493 1.00 96.56 97 GLU A O 1
ATOM 759 N N . ILE A 1 98 ? -14.004 -4.401 13.529 1.00 94.06 98 ILE A N 1
ATOM 760 C CA . ILE A 1 98 ? -13.026 -3.314 13.482 1.00 94.06 98 ILE A CA 1
ATOM 761 C C . ILE A 1 98 ? -13.458 -2.190 14.413 1.00 94.06 98 ILE A C 1
ATOM 763 O O . ILE A 1 98 ? -12.753 -1.922 15.384 1.00 94.06 98 ILE A O 1
ATOM 767 N N . THR A 1 99 ? -14.602 -1.545 14.169 1.00 90.88 99 THR A N 1
ATOM 768 C CA . THR A 1 99 ? -15.010 -0.363 14.949 1.00 90.88 99 THR A CA 1
ATOM 769 C C . THR A 1 99 ? -15.207 -0.707 16.424 1.00 90.88 99 THR A C 1
ATOM 771 O O . THR A 1 99 ? -14.584 -0.092 17.286 1.00 90.88 99 THR A O 1
ATOM 774 N N . ALA A 1 100 ? -16.002 -1.736 16.725 1.00 93.31 100 ALA A N 1
ATOM 775 C CA . ALA A 1 100 ? -16.325 -2.133 18.093 1.00 93.31 100 ALA A CA 1
ATOM 776 C C . ALA A 1 100 ? -15.117 -2.690 18.864 1.00 93.31 100 ALA A C 1
ATOM 778 O O . ALA A 1 100 ? -15.078 -2.608 20.091 1.00 93.31 100 ALA A O 1
ATOM 779 N N . LYS A 1 101 ? -14.128 -3.245 18.152 1.00 94.81 101 LYS A N 1
ATOM 780 C CA . LYS A 1 101 ? -12.886 -3.781 18.733 1.00 94.81 101 LYS A CA 1
ATOM 781 C C . LYS A 1 101 ? -11.754 -2.757 18.792 1.00 94.81 101 LYS A C 1
ATOM 783 O O . LYS A 1 101 ? -10.713 -3.037 19.381 1.00 94.81 101 LYS A O 1
ATOM 788 N N . SER A 1 102 ? -11.944 -1.580 18.200 1.00 93.25 102 SER A N 1
ATOM 789 C CA . SER A 1 102 ? -10.999 -0.476 18.320 1.00 93.25 102 SER A CA 1
ATOM 790 C C . SER A 1 102 ? -11.094 0.115 19.719 1.00 93.25 102 SER A C 1
ATOM 792 O O . SER A 1 102 ? -12.164 0.531 20.163 1.00 93.25 102 SER A O 1
ATOM 794 N N . GLU A 1 103 ? -9.963 0.182 20.415 1.00 91.19 103 GLU A N 1
ATOM 795 C CA . GLU A 1 103 ? -9.896 0.889 21.689 1.00 91.19 103 GLU A CA 1
ATOM 796 C C . GLU A 1 103 ? -10.304 2.355 21.509 1.00 91.19 103 GLU A C 1
ATOM 798 O O . GLU A 1 103 ? -9.969 3.005 20.513 1.00 91.19 103 GLU A O 1
ATOM 803 N N . LYS A 1 104 ? -10.999 2.899 22.509 1.00 91.00 104 LYS A N 1
ATOM 804 C CA . LYS A 1 104 ? -11.329 4.324 22.531 1.00 91.00 104 LYS A CA 1
ATOM 805 C C . LYS A 1 104 ? -10.050 5.143 22.703 1.00 91.00 104 LYS A C 1
ATOM 807 O O . LYS A 1 104 ? -9.134 4.749 23.428 1.00 91.00 104 LYS A O 1
ATOM 812 N N . VAL A 1 105 ? -9.988 6.288 22.033 1.00 93.56 105 VAL A N 1
ATOM 813 C CA . VAL A 1 105 ? -8.926 7.273 22.263 1.00 93.56 105 VAL A CA 1
ATOM 814 C C . VAL A 1 105 ? -9.180 7.971 23.594 1.00 93.56 105 VAL A C 1
ATOM 816 O O . VAL A 1 105 ? -10.276 8.479 23.832 1.00 93.56 105 VAL A O 1
ATOM 819 N N . THR A 1 106 ? -8.168 7.995 24.453 1.00 96.25 106 THR A N 1
ATOM 820 C CA . THR A 1 106 ? -8.216 8.657 25.760 1.00 96.25 106 THR A CA 1
ATOM 821 C C . THR A 1 106 ? -7.725 10.101 25.668 1.00 96.25 106 THR A C 1
ATOM 823 O O . THR A 1 106 ? -6.895 10.442 24.823 1.00 96.25 106 THR A O 1
ATOM 826 N N . ASP A 1 107 ? -8.194 10.963 26.572 1.00 94.62 107 ASP A N 1
ATOM 827 C CA . ASP A 1 107 ? -7.736 12.357 26.618 1.00 94.62 107 ASP A CA 1
ATOM 828 C C . ASP A 1 107 ? -6.242 12.467 26.956 1.00 94.62 107 ASP A C 1
ATOM 830 O O . ASP A 1 107 ? -5.565 13.363 26.459 1.00 94.62 107 ASP A O 1
ATOM 834 N N . GLN A 1 108 ? -5.696 11.514 27.720 1.00 96.44 108 GLN A N 1
ATOM 835 C CA . GLN A 1 108 ? -4.264 11.446 28.015 1.00 96.44 108 GLN A CA 1
ATOM 836 C C . GLN A 1 108 ? -3.426 11.183 26.755 1.00 96.44 108 GLN A C 1
ATOM 838 O O . GLN A 1 108 ? -2.395 11.825 26.562 1.00 96.44 108 GLN A O 1
ATOM 843 N N . GLU A 1 109 ? -3.863 10.269 25.882 1.00 95.81 109 GLU A N 1
ATOM 844 C CA . GLU A 1 109 ? -3.189 10.015 24.600 1.00 95.81 109 GLU A CA 1
ATOM 845 C C . GLU A 1 109 ? -3.248 11.248 23.691 1.00 95.81 109 GLU A C 1
ATOM 847 O O . GLU A 1 109 ? -2.249 11.608 23.066 1.00 95.81 109 GLU A O 1
ATOM 852 N N . ILE A 1 110 ? -4.401 11.926 23.649 1.00 96.75 110 ILE A N 1
ATOM 853 C CA . ILE A 1 110 ? -4.570 13.163 22.877 1.00 96.75 110 ILE A CA 1
ATOM 854 C C . ILE A 1 110 ? -3.614 14.238 23.389 1.00 96.75 110 ILE A C 1
ATOM 856 O O . ILE A 1 110 ? -2.939 14.885 22.589 1.00 96.75 110 ILE A O 1
ATOM 860 N N . GLU A 1 111 ? -3.533 14.413 24.707 1.00 96.25 111 GLU A N 1
ATOM 861 C CA . GLU A 1 111 ? -2.652 15.396 25.329 1.00 96.25 111 GLU A CA 1
ATOM 862 C C . GLU A 1 111 ? -1.183 15.110 25.013 1.00 96.25 111 GLU A C 1
ATOM 864 O O . GLU A 1 111 ? -0.464 16.000 24.563 1.00 96.25 111 GLU A O 1
ATOM 869 N N . ALA A 1 112 ? -0.743 13.861 25.172 1.00 96.69 112 ALA A N 1
ATOM 870 C CA . ALA A 1 112 ? 0.638 13.466 24.911 1.00 96.69 112 ALA A CA 1
ATOM 871 C C . ALA A 1 112 ? 1.055 13.733 23.452 1.00 96.69 112 ALA A C 1
ATOM 873 O O . ALA A 1 112 ? 2.134 14.277 23.185 1.00 96.69 112 ALA A O 1
ATOM 874 N N . VAL A 1 113 ? 0.190 13.394 22.490 1.00 95.44 113 VAL A N 1
ATOM 875 C CA . VAL A 1 113 ? 0.461 13.629 21.064 1.00 95.44 113 VAL A CA 1
ATOM 876 C C . VAL A 1 113 ? 0.379 15.114 20.715 1.00 95.44 113 VAL A C 1
ATOM 878 O O . VAL A 1 113 ? 1.212 15.606 19.954 1.00 95.44 113 VAL A O 1
ATOM 881 N N . TYR A 1 114 ? -0.572 15.852 21.291 1.00 95.75 114 TYR A N 1
ATOM 882 C CA . TYR A 1 114 ? -0.660 17.299 21.107 1.00 95.75 114 TYR A CA 1
ATOM 883 C C . TYR A 1 114 ? 0.605 18.001 21.609 1.00 95.75 114 TYR A C 1
ATOM 885 O O . TYR A 1 114 ? 1.216 18.748 20.850 1.00 95.75 114 TYR A O 1
ATOM 893 N N . GLN A 1 115 ? 1.045 17.725 22.838 1.00 94.75 115 GLN A N 1
ATOM 894 C CA . GLN A 1 115 ? 2.216 18.380 23.429 1.00 94.75 115 GLN A CA 1
ATOM 895 C C . GLN A 1 115 ? 3.496 18.093 22.641 1.00 94.75 115 GLN A C 1
ATOM 897 O O . GLN A 1 115 ? 4.270 19.008 22.363 1.00 94.75 115 GLN A O 1
ATOM 902 N N . SER A 1 116 ? 3.688 16.847 22.199 1.00 94.38 116 SER A N 1
ATOM 903 C CA . SER A 1 116 ? 4.852 16.464 21.388 1.00 94.38 116 SER A CA 1
ATOM 904 C C . SER A 1 116 ? 4.863 17.079 19.982 1.00 94.38 116 SER A C 1
ATOM 906 O O . SER A 1 116 ? 5.928 17.178 19.374 1.00 94.38 116 SER A O 1
ATOM 908 N N . ASN A 1 117 ? 3.715 17.532 19.462 1.00 93.69 117 ASN A N 1
ATOM 909 C CA . ASN A 1 117 ? 3.587 18.042 18.092 1.00 93.69 117 ASN A CA 1
ATOM 910 C C . ASN A 1 117 ? 3.094 19.492 18.001 1.00 93.69 117 ASN A C 1
ATOM 912 O O . ASN A 1 117 ? 2.910 19.999 16.894 1.00 93.69 117 ASN A O 1
ATOM 916 N N . ARG A 1 118 ? 2.910 20.183 19.131 1.00 91.19 118 ARG A N 1
ATOM 917 C CA . ARG A 1 118 ? 2.234 21.488 19.212 1.00 91.19 118 ARG A CA 1
ATOM 918 C C . ARG A 1 118 ? 2.770 22.518 18.218 1.00 91.19 118 ARG A C 1
ATOM 920 O O . ARG A 1 118 ? 1.984 23.190 17.566 1.00 91.19 118 ARG A O 1
ATOM 927 N N . ALA A 1 119 ? 4.091 22.602 18.050 1.00 91.69 119 ALA A N 1
ATOM 928 C CA . ALA A 1 119 ? 4.732 23.554 17.136 1.00 91.69 119 ALA A CA 1
ATOM 929 C C . ALA A 1 119 ? 4.391 23.329 15.647 1.00 91.69 119 ALA A C 1
ATOM 931 O O . ALA A 1 119 ? 4.569 24.229 14.833 1.00 91.69 119 ALA A O 1
ATOM 932 N N . ARG A 1 120 ? 3.925 22.129 15.285 1.00 91.06 120 ARG A N 1
ATOM 933 C CA . ARG A 1 120 ? 3.586 21.726 13.910 1.00 91.06 120 ARG A CA 1
ATOM 934 C C . ARG A 1 120 ? 2.078 21.666 13.666 1.00 91.06 120 ARG A C 1
ATOM 936 O O . ARG A 1 120 ? 1.658 21.457 12.531 1.00 91.06 120 ARG A O 1
ATOM 943 N N . LEU A 1 121 ? 1.261 21.817 14.709 1.00 90.50 121 LEU A N 1
ATOM 944 C CA . LEU A 1 121 ? -0.194 21.762 14.616 1.00 90.50 121 LEU A CA 1
ATOM 945 C C . LEU A 1 121 ? -0.743 23.191 14.467 1.00 90.50 121 LEU A C 1
ATOM 947 O O . LEU A 1 121 ? -0.630 23.976 15.404 1.00 90.50 121 LEU A O 1
ATOM 951 N N . PRO A 1 122 ? -1.332 23.558 13.312 1.00 90.38 122 PRO A N 1
ATOM 952 C CA . PRO A 1 122 ? -1.863 24.908 13.113 1.00 90.38 122 PRO A CA 1
ATOM 953 C C . PRO A 1 122 ? -3.167 25.116 13.899 1.00 90.38 122 PRO A C 1
ATOM 955 O O . PRO A 1 122 ? -3.741 24.152 14.386 1.00 90.38 122 PRO A O 1
ATOM 958 N N . GLY A 1 123 ? -3.698 26.336 13.960 1.00 92.62 123 GLY A N 1
ATOM 959 C CA . GLY A 1 123 ? -5.012 26.606 14.566 1.00 92.62 123 GLY A CA 1
ATOM 960 C C . GLY A 1 123 ? -5.027 26.591 16.098 1.00 92.62 123 GLY A C 1
ATOM 961 O O . GLY A 1 123 ? -3.987 26.571 16.755 1.00 92.62 123 GLY A O 1
ATOM 962 N N . SER A 1 124 ? -6.228 26.651 16.670 1.00 95.19 124 SER A N 1
ATOM 963 C CA . SER A 1 124 ? -6.421 26.672 18.121 1.00 95.19 124 SER A CA 1
ATOM 964 C C . SER A 1 124 ? -6.124 25.314 18.763 1.00 95.19 124 SER A C 1
ATOM 966 O O . SER A 1 124 ? -6.168 24.266 18.117 1.00 95.19 124 SER A O 1
ATOM 968 N N . GLU A 1 125 ? -5.878 25.312 20.074 1.00 93.56 125 GLU A N 1
ATOM 969 C CA . GLU A 1 125 ? -5.652 24.080 20.837 1.00 93.56 125 GLU A CA 1
ATOM 970 C C . GLU A 1 125 ? -6.814 23.085 20.702 1.00 93.56 125 GLU A C 1
ATOM 972 O O . GLU A 1 125 ? -6.586 21.892 20.503 1.00 93.56 125 GLU A O 1
ATOM 977 N N . ALA A 1 126 ? -8.059 23.566 20.751 1.00 94.94 126 ALA A N 1
ATOM 978 C CA . ALA A 1 126 ? -9.240 22.720 20.606 1.00 94.94 126 ALA A CA 1
ATOM 979 C C . ALA A 1 126 ? -9.294 22.043 19.223 1.00 94.94 126 ALA A C 1
ATOM 981 O O . ALA A 1 126 ? -9.536 20.838 19.127 1.00 94.94 126 ALA A O 1
ATOM 982 N N . GLU A 1 127 ? -9.005 22.785 18.150 1.00 95.31 127 GLU A N 1
ATOM 983 C CA . GLU A 1 127 ? -8.962 22.251 16.781 1.00 95.31 127 GLU A CA 1
ATOM 984 C C . GLU A 1 127 ? -7.782 21.294 16.566 1.00 95.31 127 GLU A C 1
ATOM 986 O O . GLU A 1 127 ? -7.896 20.290 15.856 1.00 95.31 127 GLU A O 1
ATOM 991 N N . ALA A 1 128 ? -6.627 21.594 17.164 1.00 95.38 128 ALA A N 1
ATOM 992 C CA . ALA A 1 128 ? -5.453 20.731 17.134 1.00 95.38 128 ALA A CA 1
ATOM 993 C C . ALA A 1 128 ? -5.736 19.398 17.841 1.00 95.38 128 ALA A C 1
ATOM 995 O O . ALA A 1 128 ? -5.561 18.338 17.240 1.00 95.38 128 ALA A O 1
ATOM 996 N N . LYS A 1 129 ? -6.266 19.436 19.069 1.00 95.94 129 LYS A N 1
ATOM 997 C CA . LYS A 1 129 ? -6.656 18.238 19.829 1.00 95.94 129 LYS A CA 1
ATOM 998 C C . LYS A 1 129 ? -7.762 17.441 19.140 1.00 95.94 129 LYS A C 1
ATOM 1000 O O . LYS A 1 129 ? -7.710 16.213 19.137 1.00 95.94 129 LYS A O 1
ATOM 1005 N N . GLY A 1 130 ? -8.720 18.110 18.494 1.00 95.88 130 GLY A N 1
ATOM 1006 C CA . GLY A 1 130 ? -9.740 17.455 17.670 1.00 95.88 130 GLY A CA 1
ATOM 1007 C C . GLY A 1 130 ? -9.137 16.641 16.521 1.00 95.88 130 GLY A C 1
ATOM 1008 O O . GLY A 1 130 ? -9.500 15.482 16.324 1.00 95.88 130 GLY A O 1
ATOM 1009 N N . ARG A 1 131 ? -8.150 17.197 15.808 1.00 94.81 131 ARG A N 1
ATOM 1010 C CA . ARG A 1 131 ? -7.433 16.464 14.749 1.00 94.81 131 ARG A CA 1
ATOM 1011 C C . ARG A 1 131 ? -6.579 15.327 15.291 1.00 94.81 131 ARG A C 1
ATOM 1013 O O . ARG A 1 131 ? -6.580 14.253 14.695 1.00 94.81 131 ARG A O 1
ATOM 1020 N N . VAL A 1 132 ? -5.907 15.530 16.424 1.00 96.19 132 VAL A N 1
ATOM 1021 C CA . VAL A 1 132 ? -5.154 14.468 17.109 1.00 96.19 132 VAL A CA 1
ATOM 1022 C C . VAL A 1 132 ? -6.078 13.309 17.484 1.00 96.19 132 VAL A C 1
ATOM 1024 O O . VAL A 1 132 ? -5.742 12.157 17.221 1.00 96.19 132 VAL A O 1
ATOM 1027 N N . ARG A 1 133 ? -7.273 13.591 18.017 1.00 96.31 133 ARG A N 1
ATOM 1028 C CA . ARG A 1 133 ? -8.276 12.563 18.323 1.00 96.31 133 ARG A CA 1
ATOM 1029 C C . ARG A 1 133 ? -8.652 11.753 17.085 1.00 96.31 133 ARG A C 1
ATOM 1031 O O . ARG A 1 133 ? -8.608 10.529 17.136 1.00 96.31 133 ARG A O 1
ATOM 1038 N N . THR A 1 134 ? -8.996 12.415 15.979 1.00 94.94 134 THR A N 1
ATOM 1039 C CA . THR A 1 134 ? -9.349 11.729 14.724 1.00 94.94 134 THR A CA 1
ATOM 1040 C C . THR A 1 134 ? -8.187 10.893 14.194 1.00 94.94 134 THR A C 1
ATOM 1042 O O . THR A 1 134 ? -8.389 9.751 13.789 1.00 94.94 134 THR A O 1
ATOM 1045 N N . PHE A 1 135 ? -6.963 11.424 14.239 1.00 95.19 135 PHE A N 1
ATOM 1046 C CA . PHE A 1 135 ? -5.760 10.696 13.842 1.00 95.19 135 PHE A CA 1
ATOM 1047 C C . PHE A 1 135 ? -5.561 9.424 14.677 1.00 95.19 135 PHE A C 1
ATOM 1049 O O . PHE A 1 135 ? -5.412 8.343 14.111 1.00 95.19 135 PHE A O 1
ATOM 1056 N N . LEU A 1 136 ? -5.628 9.534 16.007 1.00 95.94 136 LEU A N 1
ATOM 1057 C CA . LEU A 1 136 ? -5.483 8.396 16.916 1.00 95.94 136 LEU A CA 1
ATOM 1058 C C . LEU A 1 136 ? -6.602 7.367 16.729 1.00 95.94 136 LEU A C 1
ATOM 1060 O O . LEU A 1 136 ? -6.340 6.167 16.731 1.00 95.94 136 LEU A O 1
ATOM 1064 N N . GLN A 1 137 ? -7.839 7.819 16.513 1.00 94.88 137 GLN A N 1
ATOM 1065 C CA . GLN A 1 137 ? -8.969 6.923 16.275 1.00 94.88 137 GLN A CA 1
ATOM 1066 C C . GLN A 1 137 ? -8.780 6.144 14.970 1.00 94.88 137 GLN A C 1
ATOM 1068 O O . GLN A 1 137 ? -8.976 4.927 14.944 1.00 94.88 137 GLN A O 1
ATOM 1073 N N . ASN A 1 138 ? -8.344 6.826 13.908 1.00 94.31 138 ASN A N 1
ATOM 1074 C CA . ASN A 1 138 ? -8.019 6.190 12.637 1.00 94.31 138 ASN A CA 1
ATOM 1075 C C . ASN A 1 138 ? -6.869 5.196 12.808 1.00 94.31 138 ASN A C 1
ATOM 1077 O O . ASN A 1 138 ? -6.982 4.067 12.350 1.00 94.31 138 ASN A O 1
ATOM 1081 N N . GLN A 1 139 ? -5.800 5.565 13.515 1.00 95.12 139 GLN A N 1
ATOM 1082 C CA . GLN A 1 139 ? -4.657 4.684 13.755 1.00 95.12 139 GLN A CA 1
ATOM 1083 C C . GLN A 1 139 ? -5.061 3.403 14.500 1.00 95.12 139 GLN A C 1
ATOM 1085 O O . GLN A 1 139 ? -4.705 2.303 14.072 1.00 95.12 139 GLN A O 1
ATOM 1090 N N . LYS A 1 140 ? -5.836 3.528 15.586 1.00 94.94 140 LYS A N 1
ATOM 1091 C CA . LYS A 1 140 ? -6.341 2.376 16.349 1.00 94.94 140 LYS A CA 1
ATOM 1092 C C . LYS A 1 140 ? -7.229 1.483 15.478 1.00 94.94 140 LYS A C 1
ATOM 1094 O O . LYS A 1 140 ? -7.043 0.269 15.465 1.00 94.94 140 LYS A O 1
ATOM 1099 N N . SER A 1 141 ? -8.128 2.080 14.694 1.00 94.56 141 SER A N 1
ATOM 1100 C CA . SER A 1 141 ? -9.002 1.342 13.775 1.00 94.56 141 SER A CA 1
ATOM 1101 C C . SER A 1 141 ? -8.235 0.617 12.668 1.00 94.56 141 SER A C 1
ATOM 1103 O O . SER A 1 141 ? -8.507 -0.557 12.407 1.00 94.56 141 SER A O 1
ATOM 1105 N N . GLN A 1 142 ? -7.231 1.261 12.066 1.00 94.81 142 GLN A N 1
ATOM 1106 C CA . 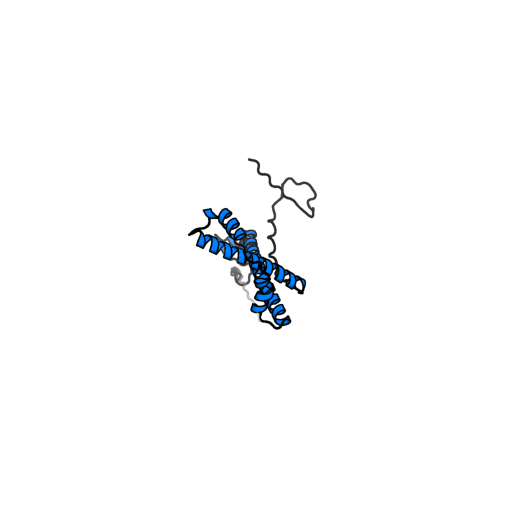GLN A 1 142 ? -6.400 0.628 11.040 1.00 94.81 142 GLN A CA 1
ATOM 1107 C C . GLN A 1 142 ? -5.622 -0.563 11.596 1.00 94.81 142 GLN A C 1
ATOM 1109 O O . GLN A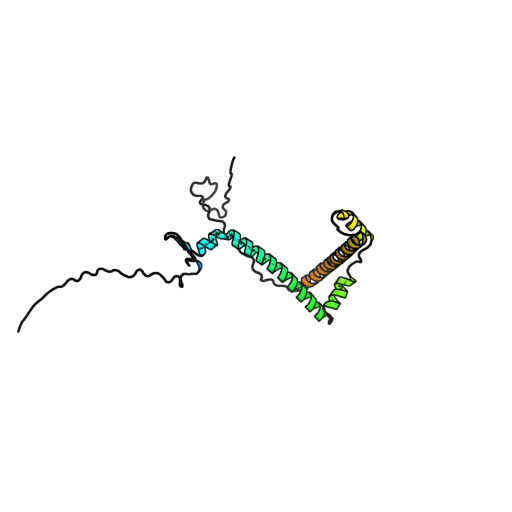 1 142 ? -5.619 -1.622 10.977 1.00 94.81 142 GLN A O 1
ATOM 1114 N N . LYS A 1 143 ? -5.068 -0.452 12.808 1.00 96.31 143 LYS A N 1
ATOM 1115 C CA . LYS A 1 143 ? -4.373 -1.570 13.459 1.00 96.31 143 LYS A CA 1
ATOM 1116 C C . LYS A 1 143 ? -5.280 -2.795 13.629 1.00 96.31 143 LYS A C 1
ATOM 1118 O O . LYS A 1 143 ? -4.873 -3.913 13.320 1.00 96.31 143 LYS A O 1
ATOM 1123 N N . VAL A 1 144 ? -6.517 -2.599 14.093 1.00 97.31 144 VAL A N 1
ATOM 1124 C CA . VAL A 1 144 ? -7.486 -3.701 14.239 1.00 97.31 144 VAL A CA 1
ATOM 1125 C C . VAL A 1 144 ? -7.877 -4.271 12.873 1.00 97.31 144 VAL A C 1
ATOM 1127 O O . VAL A 1 144 ? -7.946 -5.489 12.707 1.00 97.31 144 VAL A O 1
ATOM 1130 N N . ARG A 1 145 ? -8.080 -3.411 11.868 1.00 95.81 145 ARG A N 1
ATOM 1131 C CA . ARG A 1 145 ? -8.365 -3.833 10.489 1.00 95.81 145 ARG A CA 1
ATOM 1132 C C . ARG A 1 145 ? -7.251 -4.704 9.915 1.00 95.81 145 ARG A C 1
ATOM 1134 O O . ARG A 1 145 ? -7.549 -5.748 9.341 1.00 95.81 145 ARG A O 1
ATOM 1141 N N . GLU A 1 146 ? -5.996 -4.295 10.064 1.00 96.31 146 GLU A N 1
ATOM 1142 C CA . GLU A 1 146 ? -4.825 -5.045 9.599 1.00 96.31 146 GLU A CA 1
ATOM 1143 C C . GLU A 1 146 ? -4.752 -6.424 10.256 1.00 96.31 146 GLU A C 1
ATOM 1145 O O . GLU A 1 146 ? -4.600 -7.429 9.563 1.00 96.31 146 GLU A O 1
ATOM 1150 N N . GLN A 1 147 ? -4.944 -6.490 11.576 1.00 97.31 147 GLN A N 1
ATOM 1151 C CA . GLN A 1 147 ? -4.972 -7.751 12.321 1.00 97.31 147 GLN A CA 1
ATOM 1152 C C . GLN A 1 147 ? -6.104 -8.670 11.849 1.00 97.31 147 GLN A C 1
ATOM 1154 O O . GLN A 1 147 ? -5.893 -9.866 11.630 1.00 97.31 147 GLN A O 1
ATOM 1159 N N . PHE A 1 148 ? -7.302 -8.119 11.648 1.00 97.81 148 PHE A N 1
ATOM 1160 C CA . PHE A 1 148 ? -8.440 -8.889 11.166 1.00 97.81 148 PHE A CA 1
ATOM 1161 C C . PHE A 1 148 ? -8.208 -9.406 9.741 1.00 97.81 148 PHE A C 1
ATOM 1163 O O . PHE A 1 148 ? -8.374 -10.600 9.488 1.00 97.81 148 PHE A O 1
ATOM 1170 N N . LEU A 1 149 ? -7.740 -8.557 8.822 1.00 97.56 149 LEU A N 1
ATOM 1171 C CA . LEU A 1 149 ? -7.397 -8.967 7.459 1.00 97.56 149 LEU A CA 1
ATOM 1172 C C . LEU A 1 149 ? -6.283 -10.017 7.435 1.00 97.56 149 LEU A C 1
ATOM 1174 O O . LEU A 1 149 ? -6.392 -10.982 6.682 1.00 97.56 149 LEU A O 1
ATOM 1178 N N . ALA A 1 150 ? -5.252 -9.884 8.272 1.00 97.69 150 ALA A N 1
ATOM 1179 C CA . ALA A 1 150 ? -4.204 -10.892 8.408 1.00 97.69 150 ALA A CA 1
ATOM 1180 C C . ALA A 1 150 ? -4.780 -12.249 8.848 1.00 97.69 150 ALA A C 1
ATOM 1182 O O . ALA A 1 150 ? -4.428 -13.284 8.279 1.00 97.69 150 ALA A O 1
ATOM 1183 N N . SE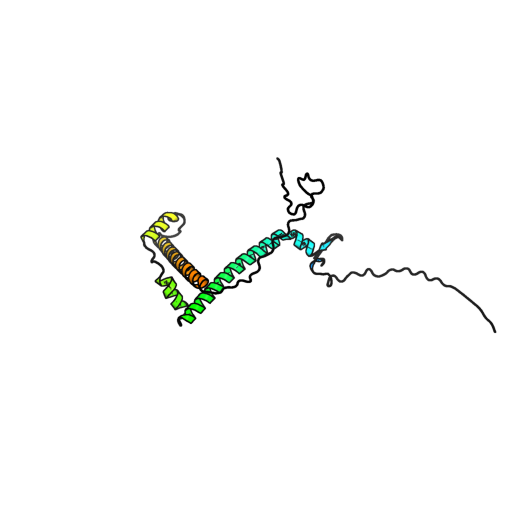R A 1 151 ? -5.731 -12.248 9.788 1.00 97.69 151 SER A N 1
ATOM 1184 C CA . SER A 1 151 ? -6.418 -13.473 10.212 1.00 97.69 151 SER A CA 1
ATOM 1185 C C . SER A 1 151 ? -7.226 -14.120 9.079 1.00 97.69 151 SER A C 1
ATOM 1187 O O . SER A 1 151 ? -7.189 -15.341 8.923 1.00 97.69 151 SER A O 1
ATOM 1189 N N . LEU A 1 152 ? -7.901 -13.318 8.246 1.00 97.94 152 LEU A N 1
ATOM 1190 C CA . LEU A 1 152 ? -8.651 -13.811 7.088 1.00 97.94 152 LEU A CA 1
ATOM 1191 C C . LEU A 1 152 ? -7.718 -14.355 6.004 1.00 97.94 152 LEU A C 1
ATOM 1193 O O . LEU A 1 152 ? -8.011 -15.396 5.418 1.00 97.94 152 LEU A O 1
ATOM 1197 N N . LYS A 1 153 ? -6.580 -13.691 5.765 1.00 97.50 153 LYS A N 1
ATOM 1198 C CA . LYS A 1 153 ? -5.544 -14.171 4.841 1.00 97.50 153 LYS A CA 1
ATOM 1199 C C . LYS A 1 153 ? -5.005 -15.530 5.281 1.00 97.50 153 LYS A C 1
ATOM 1201 O O . LYS A 1 153 ? -4.928 -16.430 4.455 1.00 97.50 153 LYS A O 1
ATOM 1206 N N . GLY A 1 154 ? -4.730 -15.712 6.575 1.00 97.50 154 GLY A N 1
ATOM 1207 C CA . GLY A 1 154 ? -4.257 -16.989 7.127 1.00 97.50 154 GLY A CA 1
ATOM 1208 C C . GLY A 1 154 ? -5.247 -18.154 6.981 1.00 97.50 154 GLY A C 1
ATOM 1209 O O . GLY A 1 154 ? -4.844 -19.312 7.008 1.00 97.50 154 GLY A O 1
ATOM 1210 N N . GLN A 1 155 ? -6.536 -17.865 6.792 1.00 95.94 155 GLN A N 1
ATOM 1211 C CA . GLN A 1 155 ? -7.587 -18.869 6.573 1.00 95.94 155 GLN A CA 1
ATOM 1212 C C . GLN A 1 155 ? -7.905 -19.088 5.087 1.00 95.94 155 GLN A C 1
ATOM 1214 O O . GLN A 1 155 ? -8.662 -19.997 4.731 1.00 95.94 155 GLN A O 1
ATOM 1219 N N . ALA A 1 156 ? -7.367 -18.248 4.205 1.00 97.19 156 ALA A N 1
ATOM 1220 C CA . ALA A 1 156 ? -7.660 -18.269 2.785 1.00 97.19 156 ALA A CA 1
ATOM 1221 C C . ALA A 1 156 ? -6.550 -18.962 1.991 1.00 97.19 156 ALA A C 1
ATOM 1223 O O . ALA A 1 156 ? -5.365 -18.846 2.282 1.00 97.19 156 ALA A O 1
ATOM 1224 N N . LYS A 1 157 ? -6.942 -19.651 0.917 1.00 97.38 157 LYS A N 1
ATOM 1225 C CA . LYS A 1 157 ? -6.007 -20.102 -0.117 1.00 97.38 157 LYS A CA 1
ATOM 1226 C C . LYS A 1 157 ? -5.848 -18.969 -1.125 1.00 97.38 157 LYS A C 1
ATOM 1228 O O . LYS A 1 157 ? -6.800 -18.672 -1.846 1.00 97.38 157 LYS A O 1
ATOM 1233 N N . ILE A 1 158 ? -4.684 -18.329 -1.135 1.00 97.44 158 ILE A N 1
ATOM 1234 C CA . ILE A 1 158 ? -4.366 -17.192 -2.005 1.00 97.44 158 ILE A CA 1
ATOM 1235 C C . ILE A 1 158 ? -3.218 -17.614 -2.921 1.00 97.44 158 ILE A C 1
ATOM 1237 O O . ILE A 1 158 ? -2.202 -18.111 -2.443 1.00 97.44 158 ILE A O 1
ATOM 1241 N N . ALA A 1 159 ? -3.393 -17.425 -4.227 1.00 97.56 159 ALA A N 1
ATOM 1242 C CA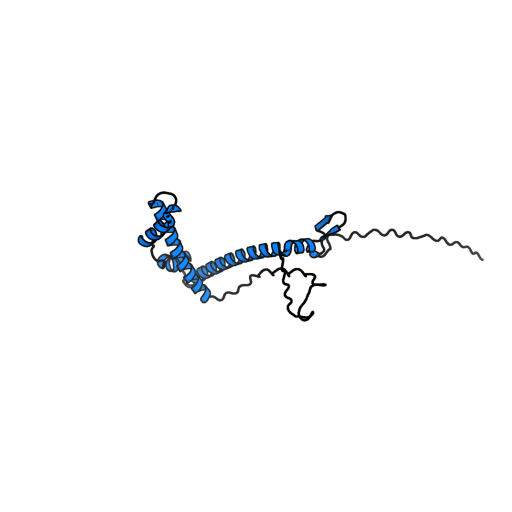 . ALA A 1 159 ? -2.346 -17.597 -5.225 1.00 97.56 159 ALA A CA 1
ATOM 1243 C C . ALA A 1 159 ? -2.132 -16.256 -5.931 1.00 97.56 159 ALA A C 1
ATOM 1245 O O . ALA A 1 159 ? -3.099 -15.635 -6.378 1.00 97.56 159 ALA A O 1
ATOM 1246 N N . ILE A 1 160 ? -0.882 -15.802 -5.983 1.00 96.56 160 ILE A N 1
ATOM 1247 C CA . ILE A 1 160 ? -0.485 -14.529 -6.586 1.00 96.56 160 ILE A CA 1
ATOM 1248 C C . ILE A 1 160 ? 0.338 -14.845 -7.831 1.00 96.56 160 ILE A C 1
ATOM 1250 O O . ILE A 1 160 ? 1.303 -15.599 -7.756 1.00 96.56 160 ILE A O 1
ATOM 1254 N N . TYR A 1 161 ? -0.059 -14.260 -8.959 1.00 97.44 161 TYR A N 1
ATOM 1255 C CA . TYR A 1 161 ? 0.581 -14.431 -10.269 1.00 97.44 161 TYR A CA 1
ATOM 1256 C C . TYR A 1 161 ? 1.084 -13.095 -10.829 1.00 97.44 161 TYR A C 1
ATOM 1258 O O . TYR A 1 161 ? 1.162 -12.913 -12.038 1.00 97.44 161 TYR A O 1
ATOM 1266 N N . LEU A 1 162 ? 1.336 -12.119 -9.953 1.00 95.94 162 LEU A N 1
ATOM 1267 C CA . LEU A 1 162 ? 1.872 -10.830 -10.366 1.00 95.94 162 LEU A CA 1
ATOM 1268 C C . LEU A 1 162 ? 3.359 -10.995 -10.697 1.00 95.94 162 LEU A C 1
ATOM 1270 O O . LEU A 1 162 ? 4.146 -11.352 -9.824 1.00 95.94 162 LEU A O 1
ATOM 1274 N N . GLU A 1 163 ? 3.717 -10.743 -11.952 1.00 94.94 163 GLU A N 1
ATOM 1275 C CA . GLU A 1 163 ? 5.088 -10.872 -12.447 1.00 94.94 163 GLU A CA 1
ATOM 1276 C C . GLU A 1 163 ? 5.957 -9.710 -11.964 1.00 94.94 163 GLU A C 1
ATOM 1278 O O . GLU A 1 163 ? 5.570 -8.543 -12.069 1.00 94.94 163 GLU A O 1
ATOM 1283 N N . GLN A 1 164 ? 7.127 -10.044 -11.419 1.00 93.81 164 GLN A N 1
ATOM 1284 C CA . GLN A 1 164 ? 8.142 -9.072 -11.033 1.00 93.81 164 GLN A CA 1
ATOM 1285 C C . GLN A 1 164 ? 8.945 -8.656 -12.274 1.00 93.81 164 GLN A C 1
ATOM 1287 O O . GLN A 1 164 ? 9.288 -9.533 -13.068 1.00 93.81 164 GLN A O 1
ATOM 1292 N N . PRO A 1 165 ? 9.267 -7.361 -12.449 1.00 92.44 165 PRO A N 1
ATOM 1293 C CA . PRO A 1 165 ? 10.115 -6.932 -13.554 1.00 92.44 165 PRO A CA 1
ATOM 1294 C C . PRO A 1 165 ? 11.512 -7.544 -13.451 1.00 92.44 165 PRO A C 1
ATOM 1296 O O . PRO A 1 165 ? 12.071 -7.673 -12.356 1.00 92.44 165 PRO A O 1
ATOM 1299 N N . GLU A 1 166 ? 12.075 -7.919 -14.596 1.00 88.00 166 GLU A N 1
ATOM 1300 C CA . GLU A 1 166 ? 13.418 -8.484 -14.653 1.00 88.00 166 GLU A CA 1
ATOM 1301 C C . GLU A 1 166 ? 14.465 -7.371 -14.534 1.00 88.00 166 GLU A C 1
ATOM 1303 O O . GLU A 1 166 ? 14.386 -6.372 -15.253 1.00 88.00 166 GLU A O 1
ATOM 1308 N N . PRO A 1 167 ? 15.467 -7.512 -13.647 1.00 85.25 167 PRO A N 1
ATOM 1309 C CA . PRO A 1 167 ? 16.533 -6.530 -13.553 1.00 85.25 167 PRO A CA 1
ATOM 1310 C C . PRO A 1 167 ? 17.313 -6.471 -14.871 1.00 85.25 167 PRO A C 1
ATOM 1312 O O . PRO A 1 167 ? 17.560 -7.512 -15.488 1.00 85.25 167 PRO A O 1
ATOM 1315 N N . PRO A 1 168 ? 17.764 -5.279 -15.296 1.00 80.94 168 PRO A N 1
ATOM 1316 C CA . PRO A 1 168 ? 18.517 -5.152 -16.527 1.00 80.94 168 PRO A CA 1
ATOM 1317 C C . PRO A 1 168 ? 19.820 -5.943 -16.399 1.00 80.94 168 PRO A C 1
ATOM 1319 O O . PRO A 1 168 ? 20.519 -5.869 -15.381 1.00 80.94 168 PRO A O 1
ATOM 1322 N N . VAL A 1 169 ? 20.160 -6.698 -17.445 1.00 73.06 169 VAL A N 1
ATOM 1323 C CA . VAL A 1 169 ? 21.455 -7.381 -17.529 1.00 73.06 169 VAL A CA 1
ATOM 1324 C C . VAL A 1 169 ? 22.539 -6.310 -17.440 1.00 73.06 169 VAL A C 1
ATOM 1326 O O . VAL A 1 169 ? 22.534 -5.345 -18.207 1.00 73.06 169 VAL A O 1
ATOM 1329 N N . ARG A 1 170 ? 23.442 -6.442 -16.461 1.00 64.19 170 ARG A N 1
ATOM 1330 C CA . ARG A 1 170 ? 24.556 -5.501 -16.294 1.00 64.19 170 ARG A CA 1
ATOM 1331 C C . ARG A 1 170 ? 25.331 -5.440 -17.605 1.00 64.19 170 ARG A C 1
ATOM 1333 O O . ARG A 1 170 ? 25.627 -6.487 -18.174 1.00 64.19 170 ARG A O 1
ATOM 1340 N N . ALA A 1 171 ? 25.640 -4.227 -18.061 1.00 61.44 171 ALA A N 1
ATOM 1341 C CA . ALA A 1 171 ? 26.404 -4.015 -19.282 1.00 61.44 171 ALA A CA 1
ATOM 1342 C C . ALA A 1 171 ? 27.651 -4.912 -19.304 1.00 61.44 171 ALA A C 1
ATOM 1344 O O . ALA A 1 171 ? 28.337 -5.049 -18.287 1.00 61.44 171 ALA A O 1
ATOM 1345 N N . GLU A 1 172 ? 27.934 -5.515 -20.458 1.00 59.84 172 GLU A N 1
ATOM 1346 C CA . GLU A 1 172 ? 29.189 -6.226 -20.677 1.00 59.84 172 GLU A CA 1
ATOM 1347 C C . GLU A 1 172 ? 30.336 -5.220 -20.560 1.00 59.84 172 GLU A C 1
ATOM 1349 O O . GLU A 1 172 ? 30.561 -4.381 -21.432 1.00 59.84 172 GLU A O 1
ATOM 1354 N N . ILE A 1 173 ? 31.041 -5.265 -19.433 1.00 65.75 173 ILE A N 1
ATOM 1355 C CA . ILE A 1 173 ? 32.243 -4.464 -19.232 1.00 65.75 173 ILE A CA 1
ATOM 1356 C C . ILE A 1 173 ? 33.343 -5.120 -20.065 1.00 65.75 173 ILE A C 1
ATOM 1358 O O . ILE A 1 173 ? 33.626 -6.309 -19.903 1.00 65.75 173 ILE A O 1
ATOM 1362 N N . GLN A 1 174 ? 33.978 -4.356 -20.953 1.00 66.56 174 GLN A N 1
ATOM 1363 C CA . GLN A 1 174 ? 35.160 -4.833 -21.663 1.00 66.56 174 GLN A CA 1
ATOM 1364 C C . GLN A 1 174 ? 36.313 -4.972 -20.664 1.00 66.56 174 GLN A C 1
ATOM 1366 O O . GLN A 1 174 ? 36.910 -3.986 -20.248 1.00 66.56 174 GLN A O 1
ATOM 1371 N N . LEU A 1 175 ? 36.617 -6.209 -20.271 1.00 71.88 175 LEU A N 1
ATOM 1372 C CA . LEU A 1 175 ? 37.721 -6.540 -19.358 1.00 71.88 175 LEU A CA 1
ATOM 1373 C C . LEU A 1 175 ? 39.041 -6.813 -20.098 1.00 71.88 175 LEU A C 1
ATOM 1375 O O . LEU A 1 175 ? 40.029 -7.222 -19.487 1.00 71.88 175 LEU A O 1
ATOM 1379 N N . ALA A 1 176 ? 39.064 -6.643 -21.424 1.00 74.62 176 ALA A N 1
ATOM 1380 C CA . ALA A 1 176 ? 40.232 -6.934 -22.243 1.00 74.62 176 ALA A CA 1
ATOM 1381 C C . ALA A 1 176 ? 41.420 -6.053 -21.818 1.00 74.62 176 ALA A C 1
ATOM 1383 O O . ALA A 1 176 ? 41.381 -4.832 -21.944 1.00 74.62 176 ALA A O 1
ATOM 1384 N N . GLY A 1 177 ? 42.480 -6.687 -21.309 1.00 73.19 177 GLY A N 1
ATOM 1385 C CA . GLY A 1 177 ? 43.684 -6.006 -20.820 1.00 73.19 177 GLY A CA 1
ATOM 1386 C C . GLY A 1 177 ? 43.616 -5.520 -19.367 1.00 73.19 177 GLY A C 1
ATOM 1387 O O . GLY A 1 177 ? 44.609 -4.989 -18.870 1.00 73.19 177 GLY A O 1
ATOM 1388 N N . SER A 1 178 ? 42.499 -5.718 -18.660 1.00 80.56 178 SER A N 1
ATOM 1389 C CA . SER A 1 178 ? 42.400 -5.410 -17.231 1.00 80.56 178 SER A CA 1
ATOM 1390 C C . SER A 1 178 ? 43.164 -6.442 -16.386 1.00 80.56 178 SER A C 1
ATOM 1392 O O . SER A 1 178 ? 43.125 -7.636 -16.697 1.00 80.56 178 SER A O 1
ATOM 1394 N N . PRO A 1 179 ? 43.832 -6.035 -15.288 1.00 84.62 179 PRO A N 1
ATOM 1395 C CA . PRO A 1 179 ? 44.381 -6.981 -14.323 1.00 84.62 179 PRO A CA 1
ATOM 1396 C C . PRO A 1 179 ? 43.272 -7.885 -13.774 1.00 84.62 179 PRO A C 1
ATOM 1398 O O . PRO A 1 179 ? 42.265 -7.400 -13.265 1.00 84.62 179 PRO A O 1
ATOM 1401 N N . ALA A 1 180 ? 43.462 -9.199 -13.861 1.00 87.31 180 ALA A N 1
ATOM 1402 C CA . ALA A 1 180 ? 42.485 -10.182 -13.409 1.00 87.31 180 ALA A CA 1
ATOM 1403 C C . ALA A 1 180 ? 43.129 -11.200 -12.464 1.00 87.31 180 ALA A C 1
ATOM 1405 O O . ALA A 1 180 ? 44.304 -11.551 -12.595 1.00 87.31 180 ALA A O 1
ATOM 1406 N N . LYS A 1 181 ? 42.339 -11.704 -11.512 1.00 87.00 181 LYS A N 1
ATOM 1407 C CA . LYS A 1 181 ? 42.735 -12.793 -10.614 1.00 87.00 181 LYS A CA 1
ATOM 1408 C C . LYS A 1 181 ? 41.688 -13.898 -10.658 1.00 87.00 181 LYS A C 1
ATOM 1410 O O . LYS A 1 181 ? 40.540 -13.675 -10.294 1.00 87.00 181 LYS A O 1
ATOM 1415 N N . GLY A 1 182 ? 42.110 -15.100 -11.045 1.00 87.00 182 GLY A N 1
ATOM 1416 C CA . GLY A 1 182 ? 41.241 -16.271 -11.162 1.00 87.00 182 GLY A CA 1
ATOM 1417 C C . GLY A 1 182 ? 41.191 -16.826 -12.584 1.00 87.00 182 GLY A C 1
ATOM 1418 O O . GLY A 1 182 ? 41.992 -16.455 -13.435 1.00 87.00 182 GLY A O 1
ATOM 1419 N N . SER A 1 183 ? 40.269 -17.760 -12.813 1.00 85.44 183 SER A N 1
ATOM 1420 C CA . SER A 1 183 ? 40.044 -18.371 -14.127 1.00 85.44 183 SER A CA 1
ATOM 1421 C C . SER A 1 183 ? 39.219 -17.448 -15.021 1.00 85.44 183 SER A C 1
ATOM 1423 O O . SER A 1 183 ? 38.200 -16.928 -14.576 1.00 85.44 183 SER A O 1
ATOM 1425 N N . GLU A 1 184 ? 39.582 -17.341 -16.300 1.00 80.31 184 GLU A N 1
ATOM 1426 C CA . GLU A 1 184 ? 38.767 -16.653 -17.317 1.00 80.31 184 GLU A CA 1
ATOM 1427 C C . GLU A 1 184 ? 37.384 -17.298 -17.514 1.00 80.31 184 GLU A C 1
ATOM 1429 O O . GLU A 1 184 ? 36.454 -16.651 -17.979 1.00 80.31 184 GLU A O 1
ATOM 1434 N N . LYS A 1 185 ? 37.229 -18.577 -17.142 1.00 83.69 185 LYS A N 1
ATOM 1435 C CA . LYS A 1 185 ? 35.964 -19.327 -17.228 1.00 83.69 185 LYS A CA 1
ATOM 1436 C C . LYS A 1 185 ? 35.257 -19.444 -15.875 1.00 83.69 185 LYS A C 1
ATOM 1438 O O . LYS A 1 185 ? 34.537 -20.415 -15.640 1.00 83.69 185 LYS A O 1
ATOM 1443 N N . ALA A 1 186 ? 35.526 -18.529 -14.944 1.00 85.62 186 ALA A N 1
ATOM 1444 C CA . ALA A 1 186 ? 34.855 -18.532 -13.652 1.00 85.62 186 ALA A CA 1
ATOM 1445 C C . ALA A 1 186 ? 33.335 -18.332 -13.833 1.00 85.62 186 ALA A C 1
ATOM 1447 O O . ALA A 1 186 ? 32.922 -17.501 -14.638 1.00 85.62 186 ALA A O 1
ATOM 1448 N N . PRO A 1 187 ? 32.484 -19.054 -13.080 1.00 82.31 187 PRO A N 1
ATOM 1449 C CA . PRO A 1 187 ? 31.030 -18.893 -13.166 1.00 82.31 187 PRO A CA 1
ATOM 1450 C C . PRO A 1 187 ? 30.536 -17.552 -12.596 1.00 82.31 187 PRO A C 1
ATOM 1452 O O . PRO A 1 187 ? 29.388 -17.181 -12.816 1.00 82.31 187 PRO A O 1
ATOM 1455 N N . VAL A 1 188 ? 31.384 -16.839 -11.846 1.00 78.81 188 VAL A N 1
ATOM 1456 C CA . VAL A 1 188 ? 31.103 -15.517 -11.276 1.00 78.81 188 VAL A CA 1
ATOM 1457 C C . VAL A 1 188 ? 32.333 -14.633 -11.467 1.00 78.81 188 VAL A C 1
ATOM 1459 O O . VAL A 1 188 ? 33.432 -15.018 -11.065 1.00 78.81 188 VAL A O 1
ATOM 1462 N N . THR A 1 189 ? 32.126 -13.437 -12.017 1.00 80.62 189 THR A N 1
ATOM 1463 C CA . THR A 1 189 ? 33.158 -12.409 -12.208 1.00 80.62 189 THR A CA 1
ATOM 1464 C C . THR A 1 189 ? 32.788 -11.170 -11.400 1.00 80.62 189 THR A C 1
ATOM 1466 O O . THR A 1 189 ? 31.697 -10.625 -11.564 1.00 80.62 189 THR A O 1
ATOM 1469 N N . ILE A 1 190 ? 33.687 -10.724 -10.520 1.00 80.19 190 ILE A N 1
ATOM 1470 C CA . ILE A 1 190 ? 33.542 -9.484 -9.745 1.00 80.19 190 ILE A CA 1
ATOM 1471 C C . ILE A 1 190 ? 34.476 -8.446 -10.365 1.00 80.19 190 ILE A C 1
ATOM 1473 O O . ILE A 1 190 ? 35.667 -8.711 -10.516 1.00 80.19 190 ILE A O 1
ATOM 1477 N N . VAL A 1 191 ? 33.936 -7.280 -10.717 1.00 81.56 191 VAL A N 1
ATOM 1478 C CA . VAL A 1 191 ? 34.706 -6.145 -11.240 1.00 81.56 191 VAL A CA 1
ATOM 1479 C C . VAL A 1 191 ? 34.737 -5.064 -10.166 1.00 81.56 191 VAL A C 1
ATOM 1481 O O . VAL A 1 191 ? 33.685 -4.581 -9.747 1.00 81.56 191 VAL A O 1
ATOM 1484 N N . GLU A 1 192 ? 35.935 -4.721 -9.699 1.00 81.50 192 GLU A N 1
ATOM 1485 C CA . GLU A 1 192 ? 36.173 -3.643 -8.738 1.00 81.50 192 GLU A CA 1
ATOM 1486 C C . GLU A 1 192 ? 36.635 -2.388 -9.484 1.00 81.50 192 GLU A C 1
ATOM 1488 O O . GLU A 1 192 ? 37.523 -2.457 -10.333 1.00 81.50 192 GLU A O 1
ATOM 1493 N N . PHE A 1 193 ? 36.031 -1.245 -9.160 1.00 78.38 193 PHE A N 1
ATOM 1494 C CA . PHE A 1 193 ? 36.449 0.062 -9.657 1.00 78.38 193 PHE A CA 1
ATOM 1495 C C . PHE A 1 193 ? 37.029 0.861 -8.493 1.00 78.38 193 PHE A C 1
ATOM 1497 O O . PHE A 1 193 ? 36.339 1.086 -7.498 1.00 78.38 193 PHE A O 1
ATOM 1504 N N . THR A 1 194 ? 38.275 1.308 -8.630 1.00 76.00 194 THR A N 1
ATOM 1505 C CA . THR A 1 194 ? 38.910 2.218 -7.674 1.00 76.00 194 THR A CA 1
ATOM 1506 C C . THR A 1 194 ? 39.330 3.480 -8.415 1.00 76.00 194 THR A C 1
ATOM 1508 O O . THR A 1 194 ? 40.182 3.423 -9.298 1.00 76.00 194 THR A O 1
ATOM 1511 N N . ASP A 1 195 ? 38.713 4.607 -8.069 1.00 74.94 195 ASP A N 1
ATOM 1512 C CA . ASP A 1 195 ? 39.135 5.939 -8.504 1.00 74.94 195 ASP A CA 1
ATOM 1513 C C . ASP A 1 195 ? 39.890 6.588 -7.336 1.00 74.94 195 ASP A C 1
ATOM 1515 O O . ASP A 1 195 ? 39.342 6.721 -6.239 1.00 74.94 195 ASP A O 1
ATOM 1519 N N . TYR A 1 196 ? 41.169 6.905 -7.541 1.00 62.38 196 TYR A N 1
ATOM 1520 C CA . TYR A 1 196 ? 41.996 7.609 -6.563 1.00 62.38 196 TYR A CA 1
ATOM 1521 C C . TYR A 1 196 ? 42.136 9.063 -7.024 1.00 62.38 196 TYR A C 1
ATOM 1523 O O . TYR A 1 196 ? 42.725 9.308 -8.077 1.00 62.38 196 TYR A O 1
ATOM 1531 N N . GLN A 1 197 ? 41.624 10.010 -6.228 1.00 47.53 197 GLN A N 1
ATOM 1532 C CA . GLN A 1 197 ? 41.967 11.435 -6.335 1.00 47.53 197 GLN A CA 1
ATOM 1533 C C . GLN A 1 197 ? 43.142 11.778 -5.423 1.00 47.53 197 GLN A C 1
ATOM 1535 O O . GLN A 1 197 ? 43.168 11.260 -4.281 1.00 47.53 197 GLN A O 1
#

Secondary structure (DSSP, 8-state):
-----------------------TTSS-GGG-EEEEETTEEEEHHHHHHHTHHHHHHHHHHHHHHHHHHHHHHHHHHHHHHHHHHHTS-HHHHHIIIIITTSPPPPHHHHHHHHHHHGGG--S-HHHHHHHHHHHHHHHHHHHHHHHHHHHHHHHS-----PPPPPPPPPP----TT----S-TT-S----------

Sequence (197 aa):
MRWLGGLCFLVLVLGGGPAWAADPEKAPEKARVVAEVDGEKITAEELDRSMAALLYSVEEQLFQVRTQKLEELIGERLLAKEAARRKIAVKELVEQEITAKSEKVTDQEIEAVYQSNRARLPGSEAEAKGRVRTFLQNQKSQKVREQFLASLKGQAKIAIYLEQPEPPVRAEIQLAGSPAKGSEKAPVTIVEFTDYQ

InterPro domains:
  IPR027304 Trigger factor/SurA domain superfamily [SSF109998] (32-118)

pLDDT: mean 85.26, std 18.01, range [31.64, 98.44]